Protein AF-A0A821P2G2-F1 (afdb_monomer_lite)

Structure (mmCIF, N/CA/C/O backbone):
data_AF-A0A821P2G2-F1
#
_entry.id   AF-A0A821P2G2-F1
#
loop_
_atom_site.group_PDB
_atom_site.id
_atom_site.type_symbol
_atom_site.label_atom_id
_atom_site.label_alt_id
_atom_site.label_comp_id
_atom_site.label_asym_id
_atom_site.label_entity_id
_atom_site.label_seq_id
_atom_site.pdbx_PDB_ins_code
_atom_site.Cartn_x
_atom_site.Cartn_y
_atom_site.Cartn_z
_atom_site.occupancy
_atom_site.B_iso_or_equiv
_atom_site.auth_seq_id
_atom_site.auth_comp_id
_atom_site.auth_asym_id
_atom_site.auth_atom_id
_atom_site.pdbx_PDB_model_num
ATOM 1 N N . MET A 1 1 ? 8.967 -15.924 -18.605 1.00 62.81 1 MET A N 1
ATOM 2 C CA . MET A 1 1 ? 8.277 -17.113 -19.141 1.00 62.81 1 MET A CA 1
ATOM 3 C C . MET A 1 1 ? 8.974 -18.341 -18.596 1.00 62.81 1 MET A C 1
ATOM 5 O O . MET A 1 1 ? 10.043 -18.203 -18.000 1.00 62.81 1 MET A O 1
ATOM 9 N N . LEU A 1 2 ? 8.328 -19.489 -18.686 1.00 69.38 2 LEU A N 1
ATOM 10 C CA . LEU A 1 2 ? 8.852 -20.774 -18.261 1.00 69.38 2 LEU A CA 1
ATOM 11 C C . LEU A 1 2 ? 8.651 -21.760 -19.396 1.00 69.38 2 LEU A C 1
ATOM 13 O O . LEU A 1 2 ? 7.576 -21.780 -19.982 1.00 69.38 2 LEU A O 1
ATOM 17 N N . ASN A 1 3 ? 9.667 -22.574 -19.666 1.00 77.19 3 ASN A N 1
ATOM 18 C CA . ASN A 1 3 ? 9.494 -23.741 -20.515 1.00 77.19 3 ASN A CA 1
ATOM 19 C C . ASN A 1 3 ? 8.706 -24.766 -19.708 1.00 77.19 3 ASN A C 1
ATOM 21 O O . ASN A 1 3 ? 9.236 -25.342 -18.754 1.00 77.19 3 ASN A O 1
ATOM 25 N N . ILE A 1 4 ? 7.432 -24.927 -20.049 1.00 82.94 4 ILE A N 1
ATOM 26 C CA . ILE A 1 4 ? 6.559 -25.926 -19.446 1.00 82.94 4 ILE A CA 1
ATOM 27 C C . ILE A 1 4 ? 6.475 -27.098 -20.430 1.00 82.94 4 ILE A C 1
ATOM 29 O O . ILE A 1 4 ? 6.237 -26.875 -21.618 1.00 82.94 4 ILE A O 1
ATOM 33 N N . PRO A 1 5 ? 6.708 -28.342 -19.980 1.00 85.50 5 PRO A N 1
ATOM 34 C CA . PRO A 1 5 ? 6.456 -29.507 -20.810 1.00 85.50 5 PRO A CA 1
ATOM 35 C C . PRO A 1 5 ? 4.948 -29.642 -21.036 1.00 85.50 5 PRO A C 1
ATOM 37 O O . PRO A 1 5 ? 4.193 -29.873 -20.091 1.00 85.50 5 PRO A O 1
ATOM 40 N N . VAL A 1 6 ? 4.520 -29.501 -22.286 1.00 91.44 6 VAL A N 1
ATOM 41 C CA . VAL A 1 6 ? 3.135 -29.700 -22.718 1.00 91.44 6 VAL A CA 1
ATOM 42 C C . VAL A 1 6 ? 3.104 -30.932 -23.611 1.00 91.44 6 VAL A C 1
ATOM 44 O O . VAL A 1 6 ? 3.920 -31.075 -24.522 1.00 91.44 6 VAL A O 1
ATOM 47 N N . TYR A 1 7 ? 2.200 -31.863 -23.315 1.00 91.19 7 TYR A N 1
ATOM 48 C CA . TYR A 1 7 ? 1.994 -33.022 -24.173 1.00 91.19 7 TYR A CA 1
ATOM 49 C C . TYR A 1 7 ? 1.180 -32.601 -25.394 1.00 91.19 7 TYR A C 1
ATOM 51 O O . TYR A 1 7 ? 0.047 -32.144 -25.246 1.00 91.19 7 TYR A O 1
ATOM 59 N N . ASP A 1 8 ? 1.759 -32.760 -26.579 1.00 92.44 8 ASP A N 1
ATOM 60 C CA . ASP A 1 8 ? 1.077 -32.525 -27.842 1.00 92.44 8 ASP A CA 1
ATOM 61 C C . ASP A 1 8 ? 0.447 -33.845 -28.336 1.00 92.44 8 ASP A C 1
ATOM 63 O O . ASP A 1 8 ? 1.176 -34.790 -28.673 1.00 92.44 8 ASP A O 1
ATOM 67 N N . PRO A 1 9 ? -0.897 -33.949 -28.360 1.00 89.44 9 PRO A N 1
ATOM 68 C CA . PRO A 1 9 ? -1.588 -35.172 -28.752 1.00 89.44 9 PRO A CA 1
ATOM 69 C C . PRO A 1 9 ? -1.441 -35.503 -30.242 1.00 89.44 9 PRO A C 1
ATOM 71 O O . PR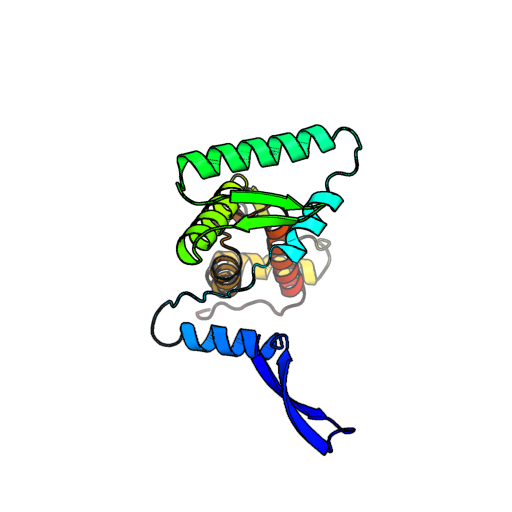O A 1 9 ? -1.549 -36.678 -30.598 1.00 89.44 9 PRO A O 1
ATOM 74 N N . GLU A 1 10 ? -1.167 -34.520 -31.106 1.00 90.88 10 GLU A N 1
ATOM 75 C CA . GLU A 1 10 ? -1.019 -34.751 -32.548 1.00 90.88 10 GLU A CA 1
ATOM 76 C C . GLU A 1 10 ? 0.331 -35.398 -32.862 1.00 90.88 10 GLU A C 1
ATOM 78 O O . GLU A 1 10 ? 0.398 -36.445 -33.510 1.00 90.88 10 GLU A O 1
ATOM 83 N N . SER A 1 11 ? 1.416 -34.827 -32.335 1.00 92.25 11 SER A N 1
ATOM 84 C CA . SER A 1 11 ? 2.762 -35.386 -32.501 1.00 92.25 11 SER A CA 1
ATOM 85 C C . SER A 1 11 ? 3.073 -36.541 -31.542 1.00 92.25 11 SER A C 1
ATOM 87 O O . SER A 1 11 ? 4.099 -37.212 -31.700 1.00 92.25 11 SER A O 1
ATOM 89 N N . LYS A 1 12 ? 2.194 -36.792 -30.559 1.00 92.12 12 LYS A N 1
ATOM 90 C CA . LYS A 1 12 ? 2.359 -37.768 -29.466 1.00 92.12 12 LYS A CA 1
ATOM 91 C C . LYS A 1 12 ? 3.666 -37.586 -28.694 1.00 92.12 12 LYS A C 1
ATOM 93 O O . LYS A 1 12 ? 4.258 -38.559 -28.218 1.00 92.12 12 LYS A O 1
ATOM 98 N N . ARG A 1 13 ? 4.148 -36.350 -28.586 1.00 88.50 13 ARG A N 1
ATOM 99 C CA . ARG A 1 13 ? 5.413 -36.008 -27.931 1.00 88.50 13 ARG A CA 1
ATOM 100 C C . ARG A 1 13 ? 5.192 -34.892 -26.927 1.00 88.50 13 ARG A C 1
ATOM 102 O O . ARG A 1 13 ? 4.329 -34.039 -27.088 1.00 88.50 13 ARG A O 1
ATOM 109 N N . THR A 1 14 ? 6.017 -34.885 -25.890 1.00 92.56 14 THR A N 1
ATOM 110 C CA . THR A 1 14 ? 6.099 -33.746 -24.979 1.00 92.56 14 THR A CA 1
ATOM 111 C C . THR A 1 14 ? 7.000 -32.692 -25.601 1.00 92.56 14 THR A C 1
ATOM 113 O O . THR A 1 14 ? 8.174 -32.958 -25.862 1.00 92.56 14 THR A O 1
ATOM 116 N N . VAL A 1 15 ? 6.460 -31.500 -25.825 1.00 89.62 15 VAL A N 1
ATOM 117 C CA . VAL A 1 15 ? 7.201 -30.340 -26.322 1.00 89.62 15 VAL A CA 1
ATOM 118 C C . VAL A 1 15 ? 7.369 -29.323 -25.201 1.00 89.62 15 VAL A C 1
ATOM 120 O O . VAL A 1 15 ? 6.516 -29.182 -24.326 1.00 89.62 15 VAL A O 1
ATOM 123 N N . LEU A 1 16 ? 8.504 -28.628 -25.189 1.00 85.81 16 LEU A N 1
ATOM 124 C CA . LEU A 1 16 ? 8.698 -27.501 -24.284 1.00 85.81 16 LEU A CA 1
ATOM 125 C C . LEU A 1 16 ? 8.061 -26.271 -24.918 1.00 85.81 16 LEU A C 1
ATOM 127 O O . LEU A 1 16 ? 8.519 -25.809 -25.960 1.00 85.81 16 LEU A O 1
ATOM 131 N N . GLN A 1 17 ? 7.023 -25.746 -24.278 1.00 86.62 17 GLN A N 1
ATOM 132 C CA . GLN A 1 17 ? 6.364 -24.521 -24.703 1.00 86.62 17 GLN A CA 1
ATOM 133 C C . GLN A 1 17 ? 6.712 -23.390 -23.736 1.00 86.62 17 GLN A C 1
ATOM 135 O O . GLN A 1 17 ? 6.688 -23.570 -22.515 1.00 86.62 17 GLN A O 1
ATOM 140 N N . GLU A 1 18 ? 7.050 -22.220 -24.277 1.00 81.75 18 GLU A N 1
ATOM 141 C CA . GLU A 1 18 ? 7.200 -21.015 -23.468 1.00 81.75 18 GLU A CA 1
ATOM 142 C C . GLU A 1 18 ? 5.824 -20.512 -23.036 1.00 81.75 18 GLU A C 1
ATOM 144 O O . GLU A 1 18 ? 5.048 -20.017 -23.851 1.00 81.75 18 GLU A O 1
ATOM 149 N N . ASP A 1 19 ? 5.547 -20.592 -21.737 1.00 82.94 19 ASP A N 1
ATOM 150 C CA . ASP A 1 19 ? 4.301 -20.097 -21.161 1.00 82.94 19 ASP A CA 1
ATOM 151 C C . ASP A 1 19 ? 4.559 -19.079 -20.036 1.00 82.94 19 ASP A C 1
ATOM 153 O O . ASP A 1 19 ? 5.671 -18.913 -19.497 1.00 82.94 19 ASP A O 1
ATOM 157 N N . ARG A 1 20 ? 3.522 -18.324 -19.678 1.00 76.69 20 ARG A N 1
ATOM 158 C CA . ARG A 1 20 ? 3.545 -17.429 -18.529 1.00 76.69 20 ARG A CA 1
ATOM 159 C C . ARG A 1 20 ? 3.583 -18.272 -17.255 1.00 76.69 20 ARG A C 1
ATOM 161 O O . ARG A 1 20 ? 2.750 -19.135 -17.025 1.00 76.69 20 ARG A O 1
ATOM 168 N N . ALA A 1 21 ? 4.550 -17.972 -16.389 1.00 76.69 21 ALA A N 1
ATOM 169 C CA . ALA A 1 21 ? 4.600 -18.575 -15.065 1.00 76.69 21 ALA A CA 1
ATOM 170 C C . ALA A 1 21 ? 3.320 -18.233 -14.290 1.00 76.69 21 ALA A C 1
ATOM 172 O O . ALA A 1 21 ? 2.897 -17.073 -14.284 1.00 76.69 21 ALA A O 1
ATOM 173 N N . THR A 1 22 ? 2.745 -19.220 -13.609 1.00 77.25 22 THR A N 1
ATOM 174 C CA . THR A 1 22 ? 1.649 -18.994 -12.665 1.00 77.25 22 THR A CA 1
ATOM 175 C C . THR A 1 22 ? 2.115 -18.095 -11.517 1.00 77.25 22 THR A C 1
ATOM 177 O O . THR A 1 22 ? 3.300 -18.056 -11.165 1.00 77.25 22 THR A O 1
ATOM 180 N N . GLU A 1 23 ? 1.183 -17.359 -10.906 1.00 71.75 23 GLU A N 1
ATOM 181 C CA . GLU A 1 23 ? 1.497 -16.426 -9.813 1.00 71.75 23 GLU A CA 1
ATOM 182 C C . GLU A 1 23 ? 2.178 -17.123 -8.630 1.00 71.75 23 GLU A C 1
ATOM 184 O O . GLU A 1 23 ? 3.101 -16.574 -8.028 1.00 71.75 23 GLU A O 1
ATOM 189 N N . SER A 1 24 ? 1.796 -18.371 -8.343 1.00 74.44 24 SER A N 1
ATOM 190 C CA . SER A 1 24 ? 2.431 -19.192 -7.311 1.00 74.44 24 SER A CA 1
ATOM 191 C C . SER A 1 24 ? 3.911 -19.445 -7.607 1.00 74.44 24 SER A C 1
ATOM 193 O O . SER A 1 24 ? 4.748 -19.311 -6.713 1.00 74.44 24 SER A O 1
ATOM 195 N N . THR A 1 25 ? 4.272 -19.738 -8.860 1.00 74.69 25 THR A N 1
ATOM 196 C CA . THR A 1 25 ? 5.669 -19.924 -9.269 1.00 74.69 25 THR A CA 1
ATOM 197 C C . THR A 1 25 ? 6.459 -18.616 -9.223 1.00 74.69 25 THR A C 1
ATOM 199 O O . THR A 1 25 ? 7.621 -18.620 -8.814 1.00 74.69 25 THR A O 1
ATOM 202 N N . ILE A 1 26 ? 5.844 -17.484 -9.583 1.00 74.25 26 ILE A N 1
ATOM 203 C CA . ILE A 1 26 ? 6.467 -16.155 -9.446 1.00 74.25 26 ILE A CA 1
ATOM 204 C C . ILE A 1 26 ? 6.746 -15.857 -7.967 1.00 74.25 26 ILE A C 1
ATOM 206 O O . ILE A 1 26 ? 7.870 -15.508 -7.607 1.00 74.25 26 ILE A O 1
ATOM 210 N N . LYS A 1 27 ? 5.765 -16.092 -7.091 1.00 75.06 27 LYS A N 1
ATOM 211 C C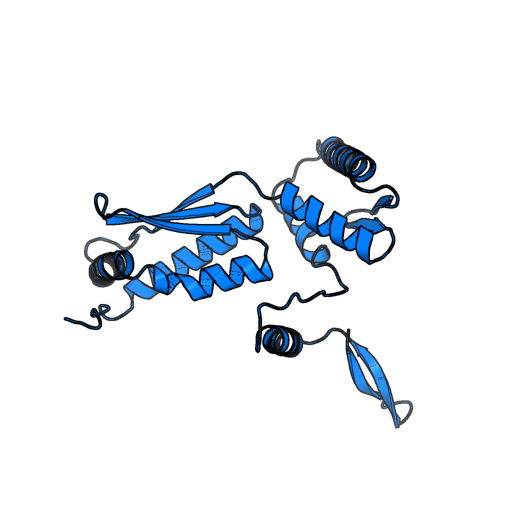A . LYS A 1 27 ? 5.884 -15.896 -5.641 1.00 75.06 27 LYS A CA 1
ATOM 212 C C . LYS A 1 27 ? 6.957 -16.789 -5.015 1.00 75.06 27 LYS A C 1
ATOM 214 O O . LYS A 1 27 ? 7.736 -16.328 -4.186 1.00 75.06 27 LYS A O 1
ATOM 219 N N . GLN A 1 28 ? 7.053 -18.049 -5.439 1.00 76.25 28 GLN A N 1
ATOM 220 C CA . GLN A 1 28 ? 8.122 -18.951 -4.997 1.00 76.25 28 GLN A CA 1
ATOM 221 C C . GLN A 1 28 ? 9.507 -18.482 -5.452 1.00 76.25 28 GLN A C 1
ATOM 223 O O . GLN A 1 28 ? 10.467 -18.600 -4.693 1.00 76.25 28 GLN A O 1
ATOM 228 N N . ARG A 1 29 ? 9.627 -17.948 -6.673 1.00 76.44 29 ARG A N 1
ATOM 229 C CA . ARG A 1 29 ? 10.886 -17.386 -7.185 1.00 76.44 29 ARG A CA 1
ATOM 230 C C . ARG A 1 29 ? 11.309 -16.154 -6.393 1.00 76.44 29 ARG A C 1
ATOM 232 O O . ARG A 1 29 ? 12.449 -16.110 -5.946 1.00 76.44 29 ARG A O 1
ATOM 239 N N . LEU A 1 30 ? 10.380 -15.234 -6.138 1.00 69.19 30 LEU A N 1
ATOM 240 C CA . LEU A 1 30 ? 10.597 -14.072 -5.271 1.00 69.19 30 LEU A CA 1
ATOM 241 C C . LEU A 1 30 ? 11.032 -14.488 -3.861 1.00 69.19 30 LEU A C 1
ATOM 243 O O . LEU A 1 30 ? 12.028 -13.994 -3.341 1.00 69.19 30 LEU A O 1
ATOM 247 N N . GLY A 1 31 ? 10.352 -15.475 -3.273 1.00 72.94 31 GLY A N 1
ATOM 248 C CA . GLY A 1 31 ? 10.661 -15.976 -1.933 1.00 72.94 31 GLY A CA 1
ATOM 249 C C . GLY A 1 31 ? 12.038 -16.637 -1.794 1.00 72.94 31 GLY A C 1
ATOM 250 O O . GLY A 1 31 ? 12.525 -16.788 -0.676 1.00 72.94 31 GLY A O 1
ATOM 251 N N . ARG A 1 32 ? 12.691 -17.030 -2.898 1.00 76.56 32 ARG A N 1
ATOM 252 C CA . ARG A 1 32 ? 14.067 -17.555 -2.871 1.00 76.56 32 ARG A CA 1
ATOM 253 C C . ARG A 1 32 ? 15.122 -16.448 -2.813 1.00 76.56 32 ARG A C 1
ATOM 255 O O . ARG A 1 32 ? 16.187 -16.703 -2.260 1.00 76.56 32 ARG A O 1
ATOM 262 N N . LEU A 1 33 ? 14.832 -15.251 -3.332 1.00 65.88 33 LEU A N 1
ATOM 263 C CA . LEU A 1 33 ? 15.790 -14.138 -3.373 1.00 65.88 33 LEU A CA 1
ATOM 264 C C . LEU A 1 33 ? 16.030 -13.473 -2.013 1.00 65.88 33 LEU A C 1
ATOM 266 O O . LEU A 1 33 ? 17.120 -12.970 -1.784 1.00 65.88 33 LEU A O 1
ATOM 270 N N . GLY A 1 34 ? 15.051 -13.493 -1.108 1.00 61.66 34 GLY A N 1
ATOM 271 C CA . GLY A 1 34 ? 15.142 -12.825 0.198 1.00 61.66 34 GLY A CA 1
ATOM 272 C C . GLY A 1 34 ? 15.621 -13.702 1.360 1.00 61.66 34 GLY A C 1
ATOM 273 O O . GLY A 1 34 ? 15.394 -13.343 2.511 1.00 61.66 34 GLY A O 1
ATOM 274 N N . ARG A 1 35 ? 16.196 -14.887 1.103 1.00 66.19 35 ARG A N 1
ATOM 275 C CA . ARG A 1 35 ? 16.502 -15.869 2.168 1.00 66.19 35 ARG A CA 1
ATOM 276 C C . ARG A 1 35 ? 17.759 -15.568 2.976 1.00 66.19 35 ARG A C 1
ATOM 278 O O . ARG A 1 35 ? 17.836 -15.986 4.125 1.00 66.19 35 ARG A O 1
ATOM 285 N N . THR A 1 36 ? 18.740 -14.904 2.381 1.00 67.56 36 THR A N 1
ATOM 286 C CA . THR A 1 36 ? 20.050 -14.674 3.009 1.00 67.56 36 THR A CA 1
ATOM 287 C C . THR A 1 36 ? 20.354 -13.193 3.178 1.00 67.56 36 THR A C 1
ATOM 289 O O . THR A 1 36 ? 20.919 -12.812 4.198 1.00 67.56 36 THR A O 1
ATOM 292 N N . GLN A 1 37 ? 19.954 -12.357 2.219 1.00 61.03 37 GLN A N 1
ATOM 293 C CA . GLN A 1 37 ? 20.069 -10.897 2.240 1.00 61.03 37 GLN A CA 1
ATOM 294 C C . GLN A 1 37 ? 18.919 -10.291 1.410 1.00 61.03 37 GLN A C 1
ATOM 296 O O . GLN A 1 37 ? 18.278 -11.029 0.654 1.00 61.03 37 GLN A O 1
ATOM 301 N N . PRO A 1 38 ? 18.624 -8.982 1.525 1.00 65.00 38 PRO A N 1
ATOM 302 C CA . PRO A 1 38 ? 17.715 -8.305 0.602 1.00 65.00 38 PRO A CA 1
ATOM 303 C C . PRO A 1 38 ? 18.225 -8.471 -0.839 1.00 65.00 38 PRO A C 1
ATOM 305 O O . PRO A 1 38 ? 19.290 -7.966 -1.180 1.00 65.00 38 PRO A O 1
ATOM 308 N N . GLY A 1 39 ? 17.504 -9.237 -1.659 1.00 58.25 39 GLY A N 1
ATOM 309 C CA . GLY A 1 39 ? 17.867 -9.529 -3.046 1.00 58.25 39 GLY A CA 1
ATOM 310 C C . GLY A 1 39 ? 16.922 -8.848 -4.033 1.00 58.25 39 GLY A C 1
ATOM 311 O O . GLY A 1 39 ? 15.712 -8.812 -3.812 1.00 58.25 39 GLY A O 1
ATOM 312 N N . GLU A 1 40 ? 17.461 -8.333 -5.136 1.00 53.56 40 GLU A N 1
ATOM 313 C CA . GLU A 1 40 ? 16.683 -7.662 -6.183 1.00 53.56 40 GLU A CA 1
ATOM 314 C C . GLU A 1 40 ? 16.205 -8.655 -7.250 1.00 53.56 40 GLU A C 1
ATOM 316 O O . GLU A 1 40 ? 17.001 -9.377 -7.855 1.00 53.56 40 GLU A O 1
ATOM 321 N N . TYR A 1 41 ? 14.893 -8.696 -7.501 1.00 53.50 41 TYR A N 1
ATOM 322 C CA . TYR A 1 41 ? 14.303 -9.539 -8.541 1.00 53.50 41 TYR A CA 1
ATOM 323 C C . TYR A 1 41 ? 14.022 -8.735 -9.810 1.00 53.50 41 TYR A C 1
ATOM 325 O O . TYR A 1 41 ? 13.152 -7.866 -9.833 1.00 53.50 41 TYR A O 1
ATOM 333 N N . TYR A 1 42 ? 14.707 -9.089 -10.894 1.00 53.09 42 TYR A N 1
ATOM 334 C CA . TYR A 1 42 ? 14.516 -8.481 -12.207 1.00 53.09 42 TYR A CA 1
ATOM 335 C C . TYR A 1 42 ? 13.637 -9.383 -13.085 1.00 53.09 42 TYR A C 1
ATOM 337 O O . TYR A 1 42 ? 14.086 -10.401 -13.614 1.00 53.09 42 TYR A O 1
ATOM 345 N N . SER A 1 43 ? 12.359 -9.025 -13.245 1.00 48.62 43 SER A N 1
ATOM 346 C CA . SER A 1 43 ? 11.481 -9.639 -14.251 1.00 48.62 43 SER A CA 1
ATOM 347 C C . SER A 1 43 ? 11.695 -8.958 -15.601 1.00 48.62 43 SER A C 1
ATOM 349 O O . SER A 1 43 ? 11.428 -7.770 -15.740 1.00 48.62 43 SER A O 1
ATOM 351 N N . LEU A 1 44 ? 12.095 -9.718 -16.624 1.00 46.16 44 LEU A N 1
ATOM 352 C CA . LEU A 1 44 ? 12.294 -9.225 -17.999 1.00 46.16 44 LEU A CA 1
ATOM 353 C C . LEU A 1 44 ? 10.994 -8.819 -18.729 1.00 46.16 44 LEU A C 1
ATOM 355 O O . LEU A 1 44 ? 11.037 -8.460 -19.901 1.00 46.16 44 LEU A O 1
ATOM 359 N N . LYS A 1 45 ? 9.825 -8.905 -18.081 1.00 51.19 45 LYS A N 1
ATOM 360 C CA . LYS A 1 45 ? 8.560 -8.399 -18.634 1.00 51.19 45 LYS A CA 1
ATOM 361 C C . LYS A 1 45 ? 7.985 -7.334 -17.711 1.00 51.19 45 LYS A C 1
ATOM 363 O O . LYS A 1 45 ? 7.710 -7.613 -16.542 1.00 51.19 45 LYS A O 1
ATOM 368 N N . SER A 1 46 ? 7.809 -6.144 -18.279 1.00 43.91 46 SER A N 1
ATOM 369 C CA . SER A 1 46 ? 7.293 -4.963 -17.601 1.00 43.91 46 SER A CA 1
ATOM 370 C C . SER A 1 46 ? 5.804 -5.122 -17.224 1.00 43.91 46 SER A C 1
ATOM 372 O O . SER A 1 46 ? 4.996 -5.537 -18.062 1.00 43.91 46 SER A O 1
ATOM 374 N N . PRO A 1 47 ? 5.406 -4.754 -15.992 1.00 47.44 47 PRO A N 1
ATOM 375 C CA . PRO A 1 47 ? 4.011 -4.568 -15.576 1.00 47.44 47 PRO A CA 1
ATOM 376 C C . PRO A 1 47 ? 3.200 -3.546 -16.400 1.00 47.44 47 PRO A C 1
ATOM 378 O O . PRO A 1 47 ? 1.988 -3.446 -16.205 1.00 47.44 47 PRO A O 1
ATOM 381 N N . LEU A 1 48 ? 3.830 -2.798 -17.319 1.00 46.50 48 LEU A N 1
ATOM 382 C CA . LEU A 1 48 ? 3.232 -1.681 -18.069 1.00 46.50 48 LEU A CA 1
ATOM 383 C C . LEU A 1 48 ? 1.919 -2.012 -18.802 1.00 46.50 48 LEU A C 1
ATOM 385 O O . LEU A 1 48 ? 1.104 -1.117 -19.009 1.00 46.50 48 LEU A O 1
ATOM 389 N N . LYS A 1 49 ? 1.650 -3.283 -19.137 1.00 44.75 49 LYS A N 1
ATOM 390 C CA . LYS A 1 49 ? 0.386 -3.680 -19.789 1.00 44.75 49 LYS A CA 1
ATOM 391 C C . LYS A 1 49 ? -0.864 -3.423 -18.934 1.00 44.75 49 LYS A C 1
ATOM 393 O O . LYS A 1 49 ? -1.935 -3.241 -19.498 1.00 44.75 49 LYS A O 1
ATOM 398 N N . GLN A 1 50 ? -0.748 -3.415 -17.603 1.00 42.53 50 GLN A N 1
ATOM 399 C CA . GLN A 1 50 ? -1.869 -3.072 -16.714 1.00 42.53 50 GLN A CA 1
ATOM 400 C C . GLN A 1 50 ? -1.972 -1.564 -16.461 1.00 42.53 50 GLN A C 1
ATOM 402 O O . GLN A 1 50 ? -3.072 -1.051 -16.300 1.00 42.53 50 GLN A O 1
ATOM 407 N N . GLU A 1 51 ? -0.856 -0.836 -16.469 1.00 45.53 51 GLU A N 1
ATOM 408 C CA . GLU A 1 51 ? -0.797 0.562 -16.017 1.00 45.53 51 GLU A CA 1
ATOM 409 C C . GLU A 1 51 ? -1.376 1.555 -17.039 1.00 45.53 51 GLU A C 1
ATOM 411 O O . GLU A 1 51 ? -1.997 2.542 -16.651 1.00 45.53 51 GLU A O 1
ATOM 416 N N . LEU A 1 52 ? -1.301 1.249 -18.338 1.00 45.28 52 LEU A N 1
ATOM 417 C CA . LEU A 1 52 ? -1.911 2.067 -19.398 1.00 45.28 52 LEU A CA 1
ATOM 418 C C . LEU A 1 52 ? -3.443 1.973 -19.454 1.00 45.28 52 LEU A C 1
ATOM 420 O O . LEU A 1 52 ? -4.102 2.937 -19.840 1.00 45.28 52 LEU A O 1
ATOM 424 N N . HIS A 1 53 ? -4.026 0.858 -19.002 1.00 40.59 53 HIS A N 1
ATOM 425 C CA . HIS A 1 53 ? -5.481 0.740 -18.865 1.00 40.59 53 HIS A CA 1
ATOM 426 C C . HIS A 1 53 ? -6.020 1.706 -17.790 1.00 40.59 53 HIS A C 1
ATOM 428 O O . HIS A 1 53 ? -7.047 2.353 -17.992 1.00 40.59 53 HIS A O 1
ATOM 434 N N . TYR A 1 54 ? -5.275 1.894 -16.692 1.00 43.91 54 TYR A N 1
ATOM 435 C CA . TYR A 1 54 ? -5.629 2.822 -15.611 1.00 43.91 54 TYR A CA 1
ATOM 436 C C . TYR A 1 54 ? -5.500 4.300 -16.006 1.00 43.91 54 TYR A C 1
ATOM 438 O O . TYR A 1 54 ? -6.312 5.114 -15.569 1.00 43.91 54 TYR A O 1
ATOM 446 N N . MET A 1 55 ? -4.550 4.653 -16.882 1.00 42.06 55 MET A N 1
ATOM 447 C CA . MET A 1 55 ? -4.407 6.029 -17.382 1.00 42.06 55 MET A CA 1
ATOM 448 C C . MET A 1 55 ? -5.618 6.507 -18.202 1.00 42.06 55 MET A C 1
ATOM 450 O O . MET A 1 55 ? -5.845 7.708 -18.294 1.00 42.06 55 MET A O 1
ATOM 454 N N . LYS A 1 56 ? -6.424 5.604 -18.775 1.00 41.12 56 LYS A N 1
ATOM 455 C CA . LYS A 1 56 ? -7.644 5.967 -19.521 1.00 41.12 56 LYS A CA 1
ATOM 456 C C . LYS A 1 56 ? -8.882 6.110 -18.636 1.00 41.12 56 LYS A C 1
ATOM 458 O O . LYS A 1 56 ? -9.727 6.955 -18.915 1.00 41.12 56 LYS A O 1
ATOM 463 N N . GLN A 1 57 ? -8.989 5.325 -17.563 1.00 42.91 57 GLN A N 1
ATOM 464 C CA . GLN A 1 57 ? -10.180 5.313 -16.704 1.00 42.91 57 GLN A CA 1
ATOM 465 C C . GLN A 1 57 ? -10.387 6.631 -15.938 1.00 42.91 57 GLN A C 1
ATOM 467 O O . GLN A 1 57 ? -11.523 7.006 -15.668 1.00 42.91 57 GLN A O 1
ATOM 472 N N . PHE A 1 58 ? -9.313 7.365 -15.634 1.00 40.94 58 PHE A N 1
ATOM 473 C CA . PHE A 1 58 ? -9.395 8.653 -14.934 1.00 40.94 58 PHE A CA 1
ATOM 474 C C . PHE A 1 58 ? -9.587 9.857 -15.856 1.00 40.94 58 PHE A C 1
ATOM 476 O O . PHE A 1 58 ? -9.719 10.978 -15.374 1.00 40.94 58 PHE A O 1
ATOM 483 N N . PHE A 1 59 ? -9.612 9.648 -17.173 1.00 40.28 59 PHE A N 1
ATOM 484 C CA . PHE A 1 59 ? -9.390 10.721 -18.130 1.00 40.28 59 PHE A CA 1
ATOM 485 C C . PHE A 1 59 ? -10.198 10.573 -19.437 1.00 40.28 59 PHE A C 1
ATOM 487 O O . PHE A 1 59 ? -9.613 10.428 -20.515 1.00 40.28 59 PHE A O 1
ATOM 494 N N . PRO A 1 60 ? -11.542 10.644 -19.377 1.00 41.47 60 PRO A N 1
ATOM 495 C CA . PRO A 1 60 ? -12.402 10.497 -20.540 1.00 41.47 60 PRO A CA 1
ATOM 496 C C . PRO A 1 60 ? -12.709 11.878 -21.138 1.00 41.47 60 PRO A C 1
ATOM 498 O O . PRO A 1 60 ? -13.782 12.420 -20.906 1.00 41.47 60 PRO A O 1
ATOM 501 N N . ASP A 1 61 ? -11.772 12.486 -21.871 1.00 37.81 61 ASP A N 1
ATOM 502 C CA . ASP A 1 61 ? -12.086 13.720 -22.610 1.00 37.81 61 ASP A CA 1
ATOM 503 C C . ASP A 1 61 ? -11.250 13.863 -23.906 1.00 37.81 61 ASP A C 1
ATOM 505 O O . ASP A 1 61 ? -10.017 13.788 -23.839 1.00 37.81 61 ASP A O 1
ATOM 509 N N . PRO A 1 62 ? -11.862 14.052 -25.094 1.00 41.50 62 PRO A N 1
ATOM 510 C CA . PRO A 1 62 ? -11.180 14.161 -26.394 1.00 41.50 62 PRO A CA 1
ATOM 511 C C . PRO A 1 62 ? -10.205 15.342 -26.575 1.00 41.50 62 PRO A C 1
ATOM 513 O O . PRO A 1 62 ? -9.481 15.368 -27.570 1.00 41.50 62 PRO A O 1
ATOM 516 N N . SER A 1 63 ? -10.089 16.281 -25.627 1.00 48.28 63 SER A N 1
ATOM 517 C CA . SER A 1 63 ? -9.037 17.321 -25.652 1.00 48.28 63 SER A CA 1
ATOM 518 C C . SER A 1 63 ? -7.615 16.788 -25.353 1.00 48.28 63 SER A C 1
ATOM 520 O O . SER A 1 63 ? -6.631 17.520 -25.476 1.00 48.28 63 SER A O 1
ATOM 522 N N . ARG A 1 64 ? -7.490 15.493 -25.004 1.00 45.44 64 ARG A N 1
ATOM 523 C CA . ARG A 1 64 ? -6.287 14.846 -24.444 1.00 45.44 64 ARG A CA 1
ATOM 524 C C . ARG A 1 64 ? -5.268 14.247 -25.398 1.00 45.44 64 ARG A C 1
ATOM 526 O O . ARG A 1 64 ? -4.178 13.938 -24.923 1.00 45.44 64 ARG A O 1
ATOM 533 N N . ASN A 1 65 ? -5.536 14.100 -26.695 1.00 50.25 65 ASN A N 1
ATOM 534 C CA . ASN A 1 65 ? -4.478 13.642 -27.614 1.00 50.25 65 ASN A CA 1
ATOM 535 C C . ASN A 1 65 ? -3.266 14.588 -27.539 1.00 50.25 65 ASN A C 1
ATOM 537 O O . ASN A 1 65 ? -2.129 14.144 -27.425 1.00 50.25 65 ASN A O 1
ATOM 541 N N . ASN A 1 66 ? -3.535 15.891 -27.400 1.00 55.28 66 ASN A N 1
ATOM 542 C CA . ASN A 1 66 ? -2.511 16.906 -27.176 1.00 55.28 66 ASN A CA 1
ATOM 543 C C . ASN A 1 66 ? -1.804 16.746 -25.808 1.00 55.28 66 ASN A C 1
ATOM 545 O O . ASN A 1 66 ? -0.609 16.988 -25.704 1.00 55.28 66 ASN A O 1
ATOM 549 N N . THR A 1 67 ? -2.502 16.294 -24.758 1.00 60.12 67 THR A N 1
ATOM 550 C CA . THR A 1 67 ? -1.935 16.075 -23.410 1.00 60.12 67 THR A CA 1
ATOM 551 C C . THR A 1 67 ? -1.077 14.810 -23.327 1.00 60.12 67 THR A C 1
ATOM 553 O O . THR A 1 67 ? -0.042 14.816 -22.664 1.00 60.12 67 THR A O 1
ATOM 556 N N . ILE A 1 68 ? -1.472 13.728 -24.006 1.00 64.75 68 ILE A N 1
ATOM 557 C CA . ILE A 1 68 ? -0.691 12.484 -24.079 1.00 64.75 68 ILE A CA 1
ATOM 558 C C . ILE A 1 68 ? 0.572 12.720 -24.909 1.00 64.75 68 ILE A C 1
ATOM 560 O O . ILE A 1 68 ? 1.665 12.380 -24.459 1.00 64.75 68 ILE A O 1
ATOM 564 N N . ASP A 1 69 ? 0.452 13.383 -26.060 1.00 68.06 69 ASP A N 1
ATOM 565 C CA . ASP A 1 69 ? 1.605 13.744 -26.886 1.00 68.06 69 ASP A CA 1
ATOM 566 C C . ASP A 1 69 ? 2.559 14.695 -26.148 1.00 68.06 69 ASP A C 1
ATOM 568 O O . ASP A 1 69 ? 3.781 14.537 -26.223 1.00 68.06 69 ASP A O 1
ATOM 572 N N . GLN A 1 70 ? 2.028 15.642 -25.364 1.00 67.56 70 GLN A N 1
ATOM 573 C CA . GLN A 1 70 ? 2.828 16.490 -24.474 1.00 67.56 70 GLN A CA 1
ATOM 574 C C . GLN A 1 70 ? 3.534 15.682 -23.381 1.00 67.56 70 GLN A C 1
ATOM 576 O O . GLN A 1 70 ? 4.730 15.879 -23.168 1.00 67.56 70 GLN A O 1
ATOM 581 N N . ALA A 1 71 ? 2.845 14.743 -22.728 1.00 69.38 71 ALA A N 1
ATOM 582 C CA . ALA A 1 71 ? 3.447 13.875 -21.718 1.00 69.38 71 ALA A CA 1
ATOM 583 C C . ALA A 1 71 ? 4.569 13.010 -22.316 1.00 69.38 71 ALA A C 1
ATOM 585 O O . ALA A 1 71 ? 5.659 12.931 -21.751 1.00 69.38 71 ALA A O 1
ATOM 586 N N . VAL A 1 72 ? 4.360 12.436 -23.505 1.00 73.88 72 VAL A N 1
ATOM 587 C CA . VAL A 1 72 ? 5.395 11.679 -24.225 1.00 73.88 72 VAL A CA 1
ATOM 588 C C . VAL A 1 72 ? 6.557 12.577 -24.639 1.00 73.88 72 VAL A C 1
ATOM 590 O O . VAL A 1 72 ? 7.713 12.166 -24.543 1.00 73.88 72 VAL A O 1
ATOM 593 N N . LYS A 1 73 ? 6.296 13.820 -25.052 1.00 78.75 73 LYS A N 1
ATOM 594 C CA . LYS A 1 73 ? 7.346 14.797 -25.373 1.00 78.75 73 LYS A CA 1
ATOM 595 C C . LYS A 1 73 ? 8.194 15.143 -24.145 1.00 78.75 73 LYS A C 1
ATOM 597 O O . LYS A 1 73 ? 9.417 15.200 -24.265 1.00 78.75 73 LYS A O 1
ATOM 602 N N . ILE A 1 74 ? 7.571 15.313 -22.977 1.00 76.62 74 ILE A N 1
ATOM 603 C CA . ILE A 1 74 ? 8.265 15.523 -21.697 1.00 76.62 74 ILE A CA 1
ATOM 604 C C . ILE A 1 74 ? 9.102 14.291 -21.340 1.00 76.62 74 ILE A C 1
ATOM 606 O O . ILE A 1 74 ? 10.290 14.425 -21.053 1.00 76.62 74 ILE A O 1
ATOM 610 N N . LEU A 1 75 ? 8.529 13.088 -21.436 1.00 75.50 75 LEU A N 1
ATOM 611 C CA . LEU A 1 75 ? 9.244 11.837 -21.164 1.00 75.50 75 LEU A CA 1
ATOM 612 C C . LEU A 1 75 ? 10.443 11.647 -22.097 1.00 75.50 75 LEU A C 1
ATOM 614 O O . LEU A 1 75 ? 11.521 11.292 -21.633 1.00 75.50 75 LEU A O 1
ATOM 618 N N . ARG A 1 76 ? 10.304 11.953 -23.392 1.00 81.50 76 ARG A N 1
ATOM 619 C CA . ARG A 1 76 ? 11.414 11.935 -24.361 1.00 81.50 76 ARG A CA 1
ATOM 620 C C . ARG A 1 76 ? 12.504 12.944 -24.013 1.00 81.50 76 ARG A C 1
ATOM 622 O O . ARG A 1 76 ? 13.683 12.626 -24.149 1.00 81.50 76 ARG A O 1
ATOM 629 N N . ALA A 1 77 ? 12.138 14.146 -23.572 1.00 79.81 77 ALA A N 1
ATOM 630 C CA . ALA A 1 77 ? 13.108 15.150 -23.138 1.00 79.81 77 ALA A CA 1
ATOM 631 C C . ALA A 1 77 ? 13.866 14.693 -21.879 1.00 79.81 77 ALA A C 1
ATOM 633 O O . ALA A 1 77 ? 15.093 14.763 -21.838 1.00 79.81 77 ALA A O 1
ATOM 634 N N . LEU A 1 78 ? 13.153 14.140 -20.893 1.00 76.06 78 LEU A N 1
ATOM 635 C CA . LEU A 1 78 ? 13.750 13.548 -19.693 1.00 76.06 78 LEU A CA 1
ATOM 636 C C . LEU A 1 78 ? 14.655 12.357 -20.029 1.00 76.06 78 LEU A C 1
ATOM 638 O O . LEU A 1 78 ? 15.733 12.231 -19.447 1.00 76.06 78 LEU A O 1
ATOM 642 N N . ALA A 1 79 ? 14.247 11.518 -20.984 1.00 80.94 79 ALA A N 1
ATOM 643 C CA . ALA A 1 79 ? 15.034 10.390 -21.464 1.00 80.94 79 ALA A CA 1
ATOM 644 C C . ALA A 1 79 ? 16.358 10.857 -22.060 1.00 80.94 79 ALA A C 1
ATOM 646 O O . ALA A 1 79 ? 17.403 10.397 -21.623 1.00 80.94 79 ALA A O 1
ATOM 647 N N . LYS A 1 80 ? 16.321 11.822 -22.987 1.00 81.88 80 LYS A N 1
ATOM 648 C CA . LYS A 1 80 ? 17.525 12.356 -23.641 1.00 81.88 80 LYS A CA 1
ATOM 649 C C . LYS A 1 80 ? 18.512 12.977 -22.655 1.00 81.88 80 LYS A C 1
ATOM 651 O O . LYS A 1 80 ? 19.713 12.848 -22.854 1.00 81.88 80 LYS A O 1
ATOM 656 N N . ASN A 1 81 ? 18.016 13.616 -21.596 1.00 82.12 81 ASN A N 1
ATOM 657 C CA . ASN A 1 81 ? 18.871 14.250 -20.591 1.00 82.12 81 ASN A CA 1
ATOM 658 C C . ASN A 1 81 ? 19.550 13.241 -19.651 1.00 82.12 81 ASN A C 1
ATOM 660 O O . ASN A 1 81 ? 20.659 13.495 -19.193 1.00 82.12 81 ASN A O 1
ATOM 664 N N . ASN A 1 82 ? 18.900 12.110 -19.354 1.00 82.62 82 ASN A N 1
ATOM 665 C CA . ASN A 1 82 ? 19.393 11.139 -18.368 1.00 82.62 82 ASN A CA 1
ATOM 666 C C . ASN A 1 82 ? 19.967 9.854 -18.999 1.00 82.62 82 ASN A C 1
ATOM 668 O O . ASN A 1 82 ? 20.732 9.139 -18.353 1.00 82.62 82 ASN A O 1
ATOM 672 N N . PHE A 1 83 ? 19.629 9.551 -20.258 1.00 85.06 83 PHE A N 1
ATOM 673 C CA . PHE A 1 83 ? 19.962 8.299 -20.938 1.00 85.06 83 PHE A CA 1
ATOM 674 C C . PHE A 1 83 ? 20.293 8.533 -22.425 1.00 85.06 83 PHE A C 1
ATOM 676 O O . PHE A 1 83 ? 19.435 8.873 -23.233 1.00 85.06 83 PHE A O 1
ATOM 683 N N . HIS A 1 84 ? 21.546 8.286 -22.818 1.00 76.81 84 HIS A N 1
ATOM 684 C CA . HIS A 1 84 ? 22.064 8.610 -24.159 1.00 76.81 84 HIS A CA 1
ATOM 685 C C . HIS A 1 84 ? 21.693 7.592 -25.260 1.00 76.81 84 HIS A C 1
ATOM 687 O O . HIS A 1 84 ? 22.031 7.790 -26.424 1.00 76.81 84 HIS A O 1
ATOM 693 N N . SER A 1 85 ? 21.032 6.481 -24.922 1.00 82.50 85 SER A N 1
ATOM 694 C CA . SER A 1 85 ? 20.785 5.366 -25.858 1.00 82.50 85 SER A CA 1
ATOM 695 C C . SER A 1 85 ? 19.417 4.721 -25.650 1.00 82.50 85 SER A C 1
ATOM 697 O O . SER A 1 85 ? 19.293 3.497 -25.668 1.00 82.50 85 SER A O 1
ATOM 699 N N . ILE A 1 86 ? 18.411 5.556 -25.390 1.00 83.25 86 ILE A N 1
ATOM 700 C CA . ILE A 1 86 ? 17.027 5.120 -25.230 1.00 83.25 86 ILE A CA 1
ATOM 701 C C . ILE A 1 86 ? 16.158 5.811 -26.260 1.00 83.25 86 ILE A C 1
ATOM 703 O O . ILE A 1 86 ? 16.184 7.038 -26.372 1.00 83.25 86 ILE A O 1
ATOM 707 N N . ASP A 1 87 ? 15.352 5.017 -26.952 1.00 83.19 87 ASP A N 1
ATOM 708 C CA . ASP A 1 87 ? 14.230 5.508 -27.731 1.00 83.19 87 ASP A CA 1
ATOM 709 C C . ASP A 1 87 ? 12.914 5.240 -26.993 1.00 83.19 87 ASP A C 1
ATOM 711 O O . ASP A 1 87 ? 12.735 4.212 -26.338 1.00 83.19 87 ASP A O 1
ATOM 715 N N . ILE A 1 88 ? 11.996 6.201 -27.069 1.00 82.12 88 ILE A N 1
ATOM 716 C CA . ILE A 1 88 ?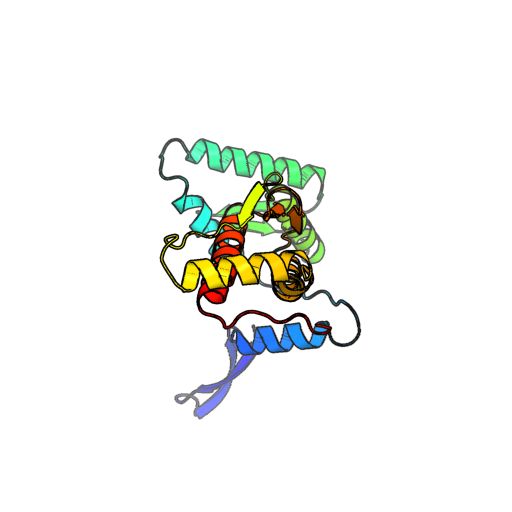 10.668 6.098 -26.464 1.00 82.12 88 ILE A CA 1
ATOM 717 C C . ILE A 1 88 ? 9.638 6.199 -27.575 1.00 82.12 88 ILE A C 1
ATOM 719 O O . ILE A 1 88 ? 9.414 7.271 -28.158 1.00 82.12 88 ILE A O 1
ATOM 723 N N . GLN A 1 89 ? 8.957 5.088 -27.816 1.00 80.94 89 GLN A N 1
ATOM 724 C CA . GLN A 1 89 ? 7.910 4.978 -28.818 1.00 80.94 89 GLN A CA 1
ATOM 725 C C . GLN A 1 89 ? 6.560 4.818 -28.126 1.00 80.94 89 GLN A C 1
ATOM 727 O O . GLN A 1 89 ? 6.409 4.013 -27.211 1.00 80.94 89 GLN A O 1
ATOM 732 N N . LEU A 1 90 ? 5.571 5.602 -28.552 1.00 77.94 90 LEU A N 1
ATOM 733 C CA . LEU A 1 90 ? 4.184 5.408 -28.153 1.00 77.94 90 LEU A CA 1
ATOM 734 C C . LEU A 1 90 ? 3.473 4.727 -29.319 1.00 77.94 90 LEU A C 1
ATOM 736 O O . LEU A 1 90 ? 3.258 5.351 -30.355 1.00 77.94 90 LEU A O 1
ATOM 740 N N . HIS A 1 91 ? 3.117 3.459 -29.148 1.00 76.94 91 HIS A N 1
ATOM 741 C CA . HIS A 1 91 ? 2.332 2.719 -30.133 1.00 76.94 91 HIS A CA 1
ATOM 742 C C . HIS A 1 91 ? 0.931 2.528 -29.595 1.00 76.94 91 HIS A C 1
ATOM 744 O O . HIS A 1 91 ? 0.743 1.737 -28.672 1.00 76.94 91 HIS A O 1
ATOM 750 N N . SER A 1 92 ? -0.053 3.220 -30.177 1.00 72.75 92 SER A N 1
ATOM 751 C CA . SER A 1 92 ? -1.446 3.254 -29.701 1.00 72.75 92 SER A CA 1
ATOM 752 C C . SER A 1 92 ? -1.529 3.625 -28.213 1.00 72.75 92 SER A C 1
ATOM 754 O O . SER A 1 92 ? -1.429 4.795 -27.863 1.00 72.75 92 SER A O 1
ATOM 756 N N . ASP A 1 93 ? -1.599 2.614 -27.350 1.00 67.00 93 ASP A N 1
ATOM 757 C CA . ASP A 1 93 ? -1.713 2.717 -25.901 1.00 67.00 93 ASP A CA 1
ATOM 758 C C . ASP A 1 93 ? -0.544 2.049 -25.174 1.00 67.00 93 ASP A C 1
ATOM 760 O O . ASP A 1 93 ? -0.712 1.524 -24.078 1.00 67.00 93 ASP A O 1
ATOM 764 N N . THR A 1 94 ? 0.630 1.932 -25.790 1.00 65.94 94 THR A N 1
ATOM 765 C CA . THR A 1 94 ? 1.791 1.310 -25.145 1.00 65.94 94 THR A CA 1
ATOM 766 C C . THR A 1 94 ? 3.032 2.161 -25.321 1.00 65.94 94 THR A C 1
ATOM 768 O O . THR A 1 94 ? 3.529 2.342 -26.432 1.00 65.94 94 THR A O 1
ATOM 771 N N . LEU A 1 95 ? 3.538 2.667 -24.193 1.00 77.94 95 LEU A N 1
ATOM 772 C CA . LEU A 1 95 ? 4.840 3.309 -24.116 1.00 77.94 95 LEU A CA 1
ATOM 773 C C . LEU A 1 95 ? 5.914 2.218 -24.093 1.00 77.94 95 LEU A C 1
ATOM 775 O O . LEU A 1 95 ? 6.004 1.441 -23.143 1.00 77.94 95 LEU A O 1
ATOM 779 N N . SER A 1 96 ? 6.706 2.162 -25.154 1.00 80.44 96 SER A N 1
ATOM 780 C CA . SER A 1 96 ? 7.818 1.231 -25.316 1.00 80.44 96 SER A CA 1
ATOM 781 C C . SER A 1 96 ? 9.129 1.985 -25.120 1.00 80.44 96 SER A C 1
ATOM 783 O O . SER A 1 96 ? 9.332 3.044 -25.713 1.00 80.44 96 SER A O 1
ATOM 785 N N . ILE A 1 97 ? 9.991 1.447 -24.257 1.00 84.81 97 ILE A N 1
ATOM 786 C CA . ILE A 1 97 ? 11.331 1.968 -23.974 1.00 84.81 97 ILE A CA 1
ATOM 787 C C . ILE A 1 97 ? 12.326 1.014 -24.634 1.00 84.81 97 ILE A C 1
ATOM 789 O O . ILE A 1 97 ? 12.531 -0.106 -24.161 1.00 84.81 97 ILE A O 1
ATOM 793 N N . GLU A 1 98 ? 12.927 1.445 -25.735 1.00 85.19 98 GLU A N 1
ATOM 794 C CA . GLU A 1 98 ? 13.868 0.652 -26.523 1.00 85.19 98 GLU A CA 1
ATOM 795 C C . GLU A 1 98 ? 15.306 1.085 -26.232 1.00 85.19 98 GLU A C 1
ATOM 797 O O . GLU A 1 98 ? 15.611 2.271 -26.142 1.00 85.19 98 GLU A O 1
ATOM 802 N N . GLY A 1 99 ? 16.199 0.116 -26.045 1.00 86.50 99 GLY A N 1
ATOM 803 C CA . GLY A 1 99 ? 17.584 0.353 -25.647 1.00 86.50 99 GLY A CA 1
ATOM 804 C C . GLY A 1 99 ? 18.249 -0.930 -25.155 1.00 86.50 99 GLY A C 1
ATOM 805 O O . GLY A 1 99 ? 17.647 -2.008 -25.173 1.00 86.50 99 GLY A O 1
ATOM 806 N N . THR A 1 100 ? 19.502 -0.841 -24.705 1.00 88.19 100 THR A N 1
ATOM 807 C CA . THR A 1 100 ? 20.159 -1.995 -24.074 1.00 88.19 100 THR A CA 1
ATOM 808 C C . THR A 1 100 ? 19.437 -2.354 -22.775 1.00 88.19 100 THR A C 1
ATOM 810 O O . THR A 1 100 ? 19.032 -1.471 -22.020 1.00 88.19 100 THR A O 1
ATOM 813 N N . ALA A 1 101 ? 19.290 -3.651 -22.487 1.00 80.56 101 ALA A N 1
ATOM 814 C CA . ALA A 1 101 ? 18.428 -4.138 -21.404 1.00 80.56 101 ALA A CA 1
ATOM 815 C C . ALA A 1 101 ? 18.668 -3.437 -20.051 1.00 80.56 101 ALA A C 1
ATOM 817 O O . ALA A 1 101 ? 17.718 -3.057 -19.371 1.00 80.56 101 ALA A O 1
ATOM 818 N N . GLY A 1 102 ? 19.932 -3.210 -19.679 1.00 81.38 102 GLY A N 1
ATOM 819 C CA . GLY A 1 102 ? 20.271 -2.525 -18.430 1.00 81.38 102 GLY A CA 1
ATOM 820 C C . GLY A 1 102 ? 19.907 -1.036 -18.418 1.00 81.38 102 GLY A C 1
ATOM 821 O O . GLY A 1 102 ? 19.520 -0.509 -17.378 1.00 81.38 102 GLY A O 1
ATOM 822 N N . ILE A 1 103 ? 20.012 -0.355 -19.559 1.00 82.19 103 ILE A N 1
ATOM 823 C CA . ILE A 1 103 ? 19.702 1.073 -19.684 1.00 82.19 103 ILE A CA 1
ATOM 824 C C . ILE A 1 103 ? 18.183 1.283 -19.730 1.00 82.19 103 ILE A C 1
ATOM 826 O O . ILE A 1 103 ? 17.669 2.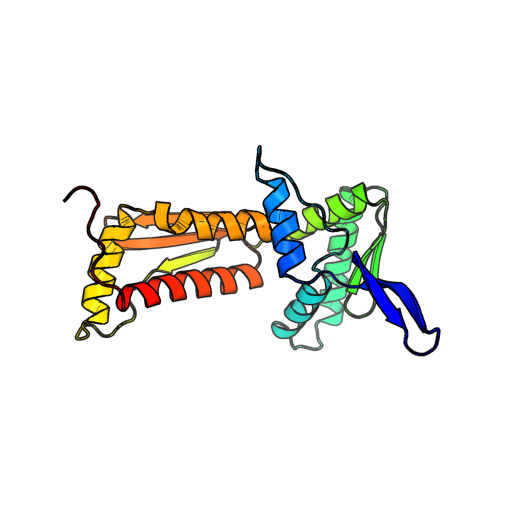119 -18.988 1.00 82.19 103 ILE A O 1
ATOM 830 N N . SER A 1 104 ? 17.457 0.478 -20.512 1.00 83.06 104 SER A N 1
ATOM 831 C CA . SER A 1 104 ? 15.993 0.545 -20.586 1.00 83.06 104 SER A CA 1
ATOM 832 C C . SER A 1 104 ? 15.341 0.280 -19.232 1.00 83.06 104 SER A C 1
ATOM 834 O O . SER A 1 104 ? 14.418 0.992 -18.848 1.00 83.06 104 SER A O 1
ATOM 836 N N . LEU A 1 105 ? 15.863 -0.684 -18.465 1.00 81.62 105 LEU A N 1
ATOM 837 C CA . LEU A 1 105 ? 15.343 -0.993 -17.133 1.00 81.62 105 LEU A CA 1
ATOM 838 C C . LEU A 1 105 ? 15.612 0.140 -16.133 1.00 81.62 105 LEU A C 1
ATOM 840 O O . LEU A 1 105 ? 14.724 0.512 -15.369 1.00 81.62 105 LEU A O 1
ATOM 844 N N . LYS A 1 106 ? 16.806 0.747 -16.167 1.00 82.69 106 LYS A N 1
ATOM 845 C CA . LYS A 1 106 ? 17.113 1.932 -15.347 1.00 82.69 106 LYS A CA 1
ATOM 846 C C . LYS A 1 106 ? 16.208 3.114 -15.682 1.00 82.69 106 LYS A C 1
ATOM 848 O O . LYS A 1 106 ? 15.763 3.805 -14.770 1.00 82.69 106 LYS A O 1
ATOM 853 N N . ALA A 1 107 ? 15.915 3.337 -16.958 1.00 82.25 107 ALA A N 1
ATOM 854 C CA . ALA A 1 107 ? 15.009 4.402 -17.361 1.00 82.25 107 ALA A CA 1
ATOM 855 C C . ALA A 1 107 ? 13.561 4.122 -16.985 1.00 82.25 107 ALA A C 1
ATOM 857 O O . ALA A 1 107 ? 12.885 5.024 -16.506 1.00 82.25 107 ALA A O 1
ATOM 858 N N . GLU A 1 108 ? 13.097 2.879 -17.118 1.00 82.56 108 GLU A N 1
ATOM 859 C CA . GLU A 1 108 ? 11.777 2.492 -16.628 1.00 82.56 108 GLU A CA 1
ATOM 860 C C . GLU A 1 108 ? 11.643 2.778 -15.125 1.00 82.56 108 GLU A C 1
ATOM 862 O O . GLU A 1 108 ? 10.670 3.401 -14.704 1.00 82.56 108 GLU A O 1
ATOM 867 N N . LEU A 1 109 ? 12.634 2.376 -14.322 1.00 80.31 109 LEU A N 1
ATOM 868 C CA . LEU A 1 109 ? 12.670 2.667 -12.887 1.00 80.31 109 LEU A CA 1
ATOM 869 C C . LEU A 1 109 ? 12.665 4.172 -12.613 1.00 80.31 109 LEU A C 1
ATOM 871 O O . LEU A 1 109 ? 11.890 4.640 -11.782 1.00 80.31 109 LEU A O 1
ATOM 875 N N . TYR A 1 110 ? 13.491 4.929 -13.334 1.00 82.88 110 TYR A N 1
ATOM 876 C CA . TYR A 1 110 ? 13.553 6.381 -13.208 1.00 82.88 110 TYR A CA 1
ATOM 877 C C . TYR A 1 110 ? 12.196 7.030 -13.504 1.00 82.88 110 TYR A C 1
ATOM 879 O O . TYR A 1 110 ? 11.701 7.811 -12.696 1.00 82.88 110 TYR A O 1
ATOM 887 N N . PHE A 1 111 ? 11.545 6.674 -14.614 1.00 80.69 111 PHE A N 1
ATOM 888 C CA . PHE A 1 111 ? 10.233 7.227 -14.952 1.00 80.69 111 PHE A CA 1
ATOM 889 C C . PHE A 1 111 ? 9.168 6.834 -13.935 1.00 80.69 111 PHE A C 1
ATOM 891 O O . PHE A 1 111 ? 8.371 7.679 -13.544 1.00 80.69 111 PHE A O 1
ATOM 898 N N . ARG A 1 112 ? 9.178 5.589 -13.446 1.00 75.38 112 ARG A N 1
ATOM 899 C CA . ARG A 1 112 ? 8.263 5.156 -12.380 1.00 75.38 112 ARG A CA 1
ATOM 900 C C . ARG A 1 112 ? 8.427 5.992 -11.114 1.00 75.38 112 ARG A C 1
ATOM 902 O O . ARG A 1 112 ? 7.421 6.393 -10.544 1.00 75.38 112 ARG A O 1
ATOM 909 N N . GLN A 1 113 ? 9.663 6.308 -10.726 1.00 75.69 113 GLN A N 1
ATOM 910 C CA . GLN A 1 113 ? 9.945 7.171 -9.577 1.00 75.69 113 GLN A CA 1
ATOM 911 C C . GLN A 1 113 ? 9.460 8.610 -9.794 1.00 75.69 113 GLN A C 1
ATOM 913 O O . GLN A 1 113 ? 8.918 9.207 -8.868 1.00 75.69 113 GLN A O 1
ATOM 918 N N . GLN A 1 114 ? 9.596 9.156 -11.005 1.00 75.88 114 GLN A N 1
ATOM 919 C CA . GLN A 1 114 ? 9.089 10.496 -11.337 1.00 75.88 114 GLN A CA 1
ATOM 920 C C . GLN A 1 114 ? 7.554 10.564 -11.392 1.00 75.88 114 GLN A C 1
ATOM 922 O O . GLN A 1 114 ? 6.982 11.633 -11.217 1.00 75.88 114 GLN A O 1
ATOM 927 N N . LEU A 1 115 ? 6.885 9.431 -11.629 1.00 74.25 115 LEU A N 1
ATOM 928 C CA . LEU A 1 115 ? 5.422 9.317 -11.614 1.00 74.25 115 LEU A CA 1
ATOM 929 C C . LEU A 1 115 ? 4.845 9.113 -10.207 1.00 74.25 115 LEU A C 1
ATOM 931 O O . LEU A 1 115 ? 3.629 9.008 -10.054 1.00 74.25 115 LEU A O 1
ATOM 935 N N . THR A 1 116 ? 5.695 9.010 -9.187 1.00 77.50 116 THR A N 1
ATOM 936 C CA . THR A 1 116 ? 5.240 8.959 -7.799 1.00 77.50 116 THR A CA 1
ATOM 937 C C . THR A 1 116 ? 4.767 10.352 -7.397 1.00 77.50 116 THR A C 1
ATOM 939 O O . THR A 1 116 ? 5.545 11.303 -7.441 1.00 77.50 116 THR A O 1
ATOM 942 N N . THR A 1 117 ? 3.495 10.478 -7.032 1.00 71.25 117 THR A N 1
ATOM 943 C CA . THR A 1 117 ? 2.894 11.757 -6.641 1.00 71.25 117 THR A CA 1
ATOM 944 C C . THR A 1 117 ? 3.405 12.198 -5.261 1.00 71.25 117 THR A C 1
ATOM 946 O O . THR A 1 117 ? 3.989 11.410 -4.507 1.00 71.25 117 THR A O 1
ATOM 949 N N . GLU A 1 118 ? 3.200 13.477 -4.933 1.00 71.00 118 GLU A N 1
ATOM 950 C CA . GLU A 1 118 ? 3.491 14.063 -3.622 1.00 71.00 118 GLU A CA 1
ATOM 951 C C . GLU A 1 118 ? 2.915 13.242 -2.454 1.00 71.00 118 GLU A C 1
ATOM 953 O O . GLU A 1 118 ? 1.955 12.477 -2.598 1.00 71.00 118 GLU A O 1
ATOM 958 N N . GLN A 1 119 ? 3.516 13.425 -1.271 1.00 75.38 119 GLN A N 1
ATOM 959 C CA . GLN A 1 119 ? 3.097 12.786 -0.023 1.00 75.38 119 GLN A CA 1
ATOM 960 C C . GLN A 1 119 ? 1.595 12.963 0.203 1.00 75.38 119 GLN A C 1
ATOM 962 O O . GLN A 1 119 ? 1.126 14.045 0.543 1.00 75.38 119 GLN A O 1
ATOM 967 N N . SER A 1 120 ? 0.856 11.868 0.052 1.00 88.31 120 SER A N 1
ATOM 968 C CA . SER A 1 120 ? -0.577 11.821 0.306 1.00 88.31 120 SER A CA 1
ATOM 969 C C . SER A 1 120 ? -0.823 11.149 1.649 1.00 88.31 120 SER A C 1
ATOM 971 O O . SER A 1 120 ? -0.224 10.118 1.968 1.00 88.31 120 SER A O 1
ATOM 973 N N . GLU A 1 121 ? -1.705 11.728 2.456 1.00 94.75 121 GLU A N 1
ATOM 974 C CA . GLU A 1 121 ? -1.986 11.255 3.812 1.00 94.75 121 GLU A CA 1
ATOM 975 C C . GLU A 1 121 ? -3.438 10.782 3.928 1.00 94.75 121 GLU A C 1
ATOM 977 O O . GLU A 1 121 ? -4.329 11.260 3.223 1.00 94.75 121 GLU A O 1
ATOM 982 N N . PHE A 1 122 ? -3.688 9.803 4.794 1.00 95.19 122 PHE A N 1
ATOM 983 C CA . PHE A 1 122 ? -5.041 9.448 5.216 1.00 95.19 122 PHE A CA 1
ATOM 984 C C . PHE A 1 122 ? -5.059 8.974 6.667 1.00 95.19 122 PHE A C 1
ATOM 986 O O . PHE A 1 122 ? -4.086 8.410 7.170 1.00 95.19 122 PHE A O 1
ATOM 993 N N . GLU A 1 123 ? -6.193 9.180 7.331 1.00 95.31 123 GLU A N 1
ATOM 994 C CA . GLU A 1 123 ? -6.404 8.749 8.710 1.00 95.31 123 GLU A CA 1
ATOM 995 C C . GLU A 1 123 ? -7.117 7.394 8.777 1.00 95.31 123 GLU A C 1
ATOM 997 O O . GLU A 1 123 ? -7.996 7.067 7.969 1.00 95.31 123 GLU A O 1
ATOM 1002 N N . LEU A 1 124 ? -6.705 6.583 9.752 1.00 94.12 124 LEU A N 1
ATOM 1003 C CA . LEU A 1 124 ? -7.390 5.356 10.134 1.00 94.12 124 LEU A CA 1
ATOM 1004 C C . LEU A 1 124 ? -8.428 5.693 11.203 1.00 94.12 124 LEU A C 1
ATOM 1006 O O . LEU A 1 124 ? -8.094 5.887 12.369 1.00 94.12 124 LEU A O 1
ATOM 1010 N N . GLU A 1 125 ? -9.684 5.757 10.783 1.00 91.81 125 GLU A N 1
ATOM 1011 C CA . GLU A 1 125 ? -10.812 6.152 11.624 1.00 91.81 125 GLU A CA 1
ATOM 1012 C C . GLU A 1 125 ? -11.694 4.949 11.954 1.00 91.81 125 GLU A C 1
ATOM 1014 O O . GLU A 1 125 ? -11.856 4.025 11.145 1.00 91.81 125 GLU A O 1
ATOM 1019 N N . ASN A 1 126 ? -12.343 5.005 13.113 1.00 92.88 126 ASN A N 1
ATOM 1020 C CA . ASN A 1 126 ? -13.458 4.125 13.411 1.00 92.88 126 ASN A CA 1
ATOM 1021 C C . ASN A 1 126 ? -14.715 4.638 12.696 1.00 92.88 126 ASN A C 1
ATOM 1023 O O . ASN A 1 126 ? -15.197 5.727 12.988 1.00 92.88 126 ASN A O 1
ATOM 1027 N N . ARG A 1 127 ? -15.219 3.855 11.739 1.00 93.31 127 ARG A N 1
ATOM 1028 C CA . ARG A 1 127 ? -16.400 4.195 10.926 1.00 93.31 127 ARG A CA 1
ATOM 1029 C C . ARG A 1 127 ? -17.635 3.362 11.272 1.00 93.31 127 ARG A C 1
ATOM 1031 O O . ARG A 1 127 ? -18.585 3.360 10.498 1.00 93.31 127 ARG A O 1
ATOM 1038 N N . PHE A 1 128 ? -17.592 2.605 12.366 1.00 92.81 128 PHE A N 1
ATOM 1039 C CA . PHE A 1 128 ? -18.765 1.900 12.877 1.00 92.81 128 PHE A CA 1
ATOM 1040 C C . PHE A 1 128 ? -19.678 2.866 13.639 1.00 92.81 128 PHE A C 1
ATOM 1042 O O . PHE A 1 128 ? -19.221 3.898 14.129 1.00 92.81 128 PHE A O 1
ATOM 1049 N N . ASP A 1 129 ? -20.953 2.512 13.770 1.00 93.88 129 ASP A N 1
ATOM 1050 C CA . ASP A 1 129 ? -21.897 3.281 14.581 1.00 93.88 129 ASP A CA 1
ATOM 1051 C C . ASP A 1 129 ? -21.541 3.152 16.067 1.00 93.88 129 ASP A C 1
ATOM 1053 O O . ASP A 1 129 ? -21.241 2.052 16.542 1.00 93.88 129 ASP A O 1
ATOM 1057 N N . SER A 1 130 ? -21.592 4.258 16.815 1.00 93.88 130 SER A N 1
ATOM 1058 C CA . SER A 1 130 ? -21.107 4.342 18.205 1.00 93.88 130 SER A CA 1
ATOM 1059 C C . SER A 1 130 ? -21.734 3.328 19.167 1.00 93.88 130 SER A C 1
ATOM 1061 O O . SER A 1 130 ? -21.109 2.954 20.161 1.00 93.88 130 SER A O 1
ATOM 1063 N N . ASP A 1 131 ? -22.945 2.865 18.859 1.00 94.88 131 ASP A N 1
ATOM 1064 C CA . ASP A 1 131 ? -23.729 1.968 19.711 1.00 94.88 131 ASP A CA 1
ATOM 1065 C C . ASP A 1 131 ? -23.423 0.480 19.470 1.00 94.88 131 ASP A C 1
ATOM 1067 O O . ASP A 1 131 ? -23.905 -0.389 20.199 1.00 94.88 131 ASP A O 1
ATOM 1071 N N . THR A 1 132 ? -22.588 0.173 18.474 1.00 95.25 132 THR A N 1
ATOM 1072 C CA . THR A 1 132 ? -22.245 -1.201 18.084 1.00 95.25 132 THR A CA 1
ATOM 1073 C C . THR A 1 132 ? -21.097 -1.776 18.912 1.00 95.25 132 THR A C 1
ATOM 1075 O O . THR A 1 132 ? -20.231 -1.058 19.427 1.00 95.25 132 THR A O 1
ATOM 1078 N N . GLU A 1 133 ? -21.057 -3.104 19.044 1.00 93.75 133 GLU A N 1
ATOM 1079 C CA . GLU A 1 133 ? -19.947 -3.775 19.729 1.00 93.75 133 GLU A CA 1
ATOM 1080 C C . GLU A 1 133 ? -18.656 -3.672 18.902 1.00 93.75 133 GLU A C 1
ATOM 1082 O O . GLU A 1 133 ? -17.567 -3.511 19.451 1.00 93.75 133 GLU A O 1
ATOM 1087 N N . GLU A 1 134 ? -18.779 -3.648 17.576 1.00 95.00 134 GLU A N 1
ATOM 1088 C CA . GLU A 1 134 ? -17.701 -3.420 16.620 1.00 95.00 134 GLU A CA 1
ATOM 1089 C C . GLU A 1 134 ? -17.025 -2.068 16.834 1.00 95.00 134 GLU A C 1
ATOM 1091 O O . GLU A 1 134 ? -15.795 -1.985 16.804 1.00 95.00 134 GLU A O 1
ATOM 1096 N N . TYR A 1 135 ? -17.799 -1.014 17.111 1.00 94.88 135 TYR A N 1
ATOM 1097 C CA . TYR A 1 135 ? -17.238 0.293 17.434 1.00 94.88 135 TYR A CA 1
ATOM 1098 C C . TYR A 1 135 ? -16.400 0.245 18.713 1.00 94.88 135 TYR A C 1
ATOM 1100 O O . TYR A 1 135 ? -15.284 0.776 18.749 1.00 94.88 135 TYR A O 1
ATOM 1108 N N . LYS A 1 136 ? -16.896 -0.415 19.765 1.00 93.69 136 LYS A N 1
ATOM 1109 C CA . LYS A 1 136 ? -16.169 -0.547 21.038 1.00 93.69 136 LYS A CA 1
ATOM 1110 C C . LYS A 1 136 ? -14.905 -1.387 20.868 1.00 93.69 136 LYS A C 1
ATOM 1112 O O . LYS A 1 136 ? -13.845 -1.006 21.372 1.00 93.69 136 LYS A O 1
ATOM 1117 N N . ASN A 1 137 ? -15.000 -2.494 20.133 1.00 93.94 137 ASN A N 1
ATOM 1118 C CA . ASN A 1 137 ? -13.875 -3.373 19.828 1.00 93.94 137 ASN A CA 1
ATOM 1119 C C . ASN A 1 137 ? -12.814 -2.650 19.007 1.00 93.94 137 ASN A C 1
ATOM 1121 O O . ASN A 1 137 ? -11.643 -2.655 19.393 1.00 93.94 137 ASN A O 1
ATOM 1125 N N . LEU A 1 138 ? -13.210 -1.968 17.928 1.00 93.88 138 LEU A N 1
ATOM 1126 C CA . LEU A 1 138 ? -12.273 -1.237 17.088 1.00 93.88 138 LEU A CA 1
ATOM 1127 C C . LEU A 1 138 ? -11.596 -0.106 17.861 1.00 93.88 138 LEU A C 1
ATOM 1129 O O . LEU A 1 138 ? -10.382 0.030 17.774 1.00 93.88 138 LEU A O 1
ATOM 1133 N N . SER A 1 139 ? -12.339 0.657 18.663 1.00 92.88 139 SER A N 1
ATOM 1134 C CA . SER A 1 139 ? -11.766 1.738 19.476 1.00 92.88 139 SER A CA 1
ATOM 1135 C C . SER A 1 139 ? -10.686 1.219 20.433 1.00 92.88 139 SER A C 1
ATOM 1137 O O . SER A 1 139 ? -9.586 1.766 20.479 1.00 92.88 139 SER A O 1
ATOM 1139 N N . ARG A 1 140 ? -10.944 0.102 21.133 1.00 92.06 140 ARG A N 1
ATOM 1140 C CA . ARG A 1 140 ? -9.941 -0.551 21.998 1.00 92.06 140 ARG A CA 1
ATOM 1141 C C . ARG A 1 140 ? -8.751 -1.086 21.196 1.00 92.06 140 ARG A C 1
ATOM 1143 O O . ARG A 1 140 ? -7.602 -0.940 21.612 1.00 92.06 140 ARG A O 1
ATOM 1150 N N . ASN A 1 141 ? -9.011 -1.697 20.041 1.00 92.31 141 ASN A N 1
ATOM 1151 C CA . ASN A 1 141 ? -7.971 -2.256 19.180 1.00 92.31 141 ASN A CA 1
ATOM 1152 C C . ASN A 1 141 ? -7.080 -1.166 18.568 1.00 92.31 141 ASN A C 1
ATOM 1154 O O . ASN A 1 141 ? -5.864 -1.348 18.523 1.00 92.31 141 ASN A O 1
ATOM 1158 N N . LEU A 1 142 ? -7.640 -0.020 18.173 1.00 91.44 142 LEU A N 1
ATOM 1159 C CA . LEU A 1 142 ? -6.879 1.135 17.697 1.00 91.44 142 LEU A CA 1
ATOM 1160 C C . LEU A 1 142 ? -5.953 1.667 18.795 1.00 91.44 142 LEU A C 1
ATOM 1162 O O . LEU A 1 142 ? -4.761 1.829 18.541 1.00 91.44 142 LEU A O 1
ATOM 1166 N N . GLU A 1 143 ? -6.436 1.815 20.034 1.00 90.62 143 GLU A N 1
ATOM 1167 C CA . GLU A 1 143 ? -5.586 2.209 21.170 1.00 90.62 143 GLU A CA 1
ATOM 1168 C C . GLU A 1 143 ? -4.433 1.218 21.422 1.00 90.62 143 GLU A C 1
ATOM 1170 O O . GLU A 1 143 ? -3.312 1.621 21.759 1.00 90.62 143 GLU A O 1
ATOM 1175 N N . SER A 1 144 ? -4.678 -0.085 21.254 1.00 90.19 144 SER A N 1
ATOM 1176 C CA . SER A 1 144 ? -3.633 -1.114 21.334 1.00 90.19 144 SER A CA 1
ATOM 1177 C C . SER A 1 144 ? -2.619 -0.996 20.192 1.00 90.19 144 SER A C 1
ATOM 1179 O O . SER A 1 144 ? -1.410 -1.050 20.432 1.00 90.19 144 SER A O 1
ATOM 1181 N N . ILE A 1 145 ? -3.083 -0.779 18.961 1.00 90.31 145 ILE A N 1
ATOM 1182 C CA . ILE A 1 145 ? -2.238 -0.695 17.762 1.00 90.31 145 ILE A CA 1
ATOM 1183 C C . ILE A 1 145 ? -1.385 0.564 17.735 1.00 90.31 145 ILE A C 1
ATOM 1185 O O . ILE A 1 145 ? -0.253 0.510 17.258 1.00 90.31 145 ILE A O 1
ATOM 1189 N N . MET A 1 146 ? -1.854 1.672 18.305 1.00 89.81 146 MET A N 1
ATOM 1190 C CA . MET A 1 146 ? -1.034 2.878 18.448 1.00 89.81 146 MET A CA 1
ATOM 1191 C C . MET A 1 146 ? 0.284 2.607 19.184 1.00 89.81 146 MET A C 1
ATOM 1193 O O . MET A 1 146 ? 1.294 3.242 18.894 1.00 89.81 146 MET A O 1
ATOM 1197 N N . LYS A 1 147 ? 0.296 1.629 20.099 1.00 88.25 147 LYS A N 1
ATOM 1198 C CA . LYS A 1 147 ? 1.505 1.183 20.811 1.00 88.25 147 LYS A CA 1
ATOM 1199 C C . LYS A 1 147 ? 2.240 0.039 20.107 1.00 88.25 147 LYS A C 1
ATOM 1201 O O . LYS A 1 147 ? 3.343 -0.320 20.505 1.00 88.25 147 LYS A O 1
ATOM 1206 N N . MET A 1 148 ? 1.636 -0.541 19.073 1.00 88.56 148 MET A N 1
ATOM 1207 C CA . MET A 1 148 ? 2.119 -1.705 18.329 1.00 88.56 148 MET A CA 1
ATOM 1208 C C . MET A 1 148 ? 2.138 -1.432 16.819 1.00 88.56 148 MET A C 1
ATOM 1210 O O . MET A 1 148 ? 1.697 -2.256 16.022 1.00 88.56 148 MET A O 1
ATOM 1214 N N . SER A 1 149 ? 2.698 -0.291 16.402 1.00 87.62 149 SER A N 1
ATOM 1215 C CA . SER A 1 149 ? 2.785 0.103 14.982 1.00 87.62 149 SER A CA 1
ATOM 1216 C C . SER A 1 149 ? 3.490 -0.934 14.096 1.00 87.62 149 SER A C 1
ATOM 1218 O O . SER A 1 149 ? 3.264 -0.989 12.888 1.00 87.62 149 SER A O 1
ATOM 1220 N N . HIS A 1 150 ? 4.295 -1.817 14.695 1.00 90.19 150 HIS A N 1
ATOM 1221 C CA . HIS A 1 150 ? 4.939 -2.932 14.009 1.00 90.19 150 HIS A CA 1
ATOM 1222 C C . HIS A 1 150 ? 3.956 -3.917 13.357 1.00 90.19 150 HIS A C 1
ATOM 1224 O O . HIS A 1 150 ? 4.364 -4.630 12.443 1.00 90.19 150 HIS A O 1
ATOM 1230 N N . ILE A 1 151 ? 2.681 -3.937 13.764 1.00 91.56 151 ILE A N 1
ATOM 1231 C CA . ILE A 1 151 ? 1.644 -4.767 13.136 1.00 91.56 151 ILE A CA 1
ATOM 1232 C C . ILE A 1 151 ? 1.461 -4.447 11.645 1.00 91.56 151 ILE A C 1
ATOM 1234 O O . ILE A 1 151 ? 1.100 -5.320 10.862 1.00 91.56 151 ILE A O 1
ATOM 1238 N N . PHE A 1 152 ? 1.780 -3.216 11.231 1.00 94.56 152 PHE A N 1
ATOM 1239 C CA . PHE A 1 152 ? 1.711 -2.793 9.835 1.00 94.56 152 PHE A CA 1
ATOM 1240 C C . PHE A 1 152 ? 2.955 -3.177 9.020 1.00 94.56 152 PHE A C 1
ATOM 1242 O O . PHE A 1 152 ? 2.903 -3.113 7.794 1.00 94.56 152 PHE A O 1
ATOM 1249 N N . LYS A 1 153 ? 4.061 -3.608 9.653 1.00 94.75 153 LYS A N 1
ATOM 1250 C CA . LYS A 1 153 ? 5.330 -3.906 8.957 1.00 94.75 153 LYS A CA 1
ATOM 1251 C C . LYS A 1 153 ? 5.181 -4.885 7.789 1.00 94.75 153 LYS A C 1
ATOM 1253 O O . LYS A 1 153 ? 5.746 -4.588 6.743 1.00 94.75 153 LYS A O 1
ATOM 1258 N N . PRO A 1 154 ? 4.439 -6.007 7.900 1.00 94.25 154 PRO A N 1
ATOM 1259 C CA . PRO A 1 154 ? 4.298 -6.931 6.775 1.00 94.25 154 PRO A CA 1
ATOM 1260 C C . PRO A 1 154 ? 3.623 -6.287 5.558 1.00 94.25 154 PRO A C 1
ATOM 1262 O O . PRO A 1 154 ? 4.038 -6.522 4.426 1.00 94.25 154 PRO A O 1
ATOM 1265 N N . MET A 1 155 ? 2.608 -5.451 5.792 1.00 94.12 155 MET A N 1
ATOM 1266 C CA . MET A 1 155 ? 1.901 -4.735 4.729 1.00 94.12 155 MET A CA 1
ATOM 1267 C C . MET A 1 155 ? 2.787 -3.650 4.110 1.00 94.12 155 MET A C 1
ATOM 1269 O O . MET A 1 155 ? 2.876 -3.575 2.888 1.00 94.12 155 MET A O 1
ATOM 1273 N N . ILE A 1 156 ? 3.483 -2.865 4.940 1.00 95.44 156 ILE A N 1
ATOM 1274 C CA . ILE A 1 156 ? 4.443 -1.844 4.491 1.00 95.44 156 ILE A CA 1
ATOM 1275 C C . ILE A 1 156 ? 5.522 -2.485 3.614 1.00 95.44 156 ILE A C 1
ATOM 1277 O O . ILE A 1 156 ? 5.704 -2.076 2.472 1.00 95.44 156 ILE A O 1
ATOM 1281 N N . TRP A 1 157 ? 6.162 -3.549 4.109 1.00 92.50 157 TRP A N 1
ATOM 1282 C CA . TRP A 1 157 ? 7.233 -4.248 3.403 1.00 92.50 157 TRP A CA 1
ATOM 1283 C C . TRP A 1 157 ? 6.790 -4.771 2.036 1.00 92.50 157 TRP A C 1
ATOM 1285 O O . TRP A 1 157 ? 7.526 -4.647 1.061 1.00 92.50 157 TRP A O 1
ATOM 1295 N N . ARG A 1 158 ? 5.576 -5.327 1.941 1.00 92.19 158 ARG A N 1
ATOM 1296 C CA . ARG A 1 158 ? 5.053 -5.840 0.671 1.00 92.19 158 ARG A CA 1
ATOM 1297 C C . ARG A 1 158 ? 4.892 -4.722 -0.364 1.00 92.19 158 ARG A C 1
ATOM 1299 O O . ARG A 1 158 ? 5.317 -4.889 -1.502 1.00 92.19 158 ARG A O 1
ATOM 1306 N N . TRP A 1 159 ? 4.320 -3.580 0.021 1.00 93.19 159 TRP A N 1
ATOM 1307 C CA . TRP A 1 159 ? 4.144 -2.441 -0.891 1.00 93.19 159 TRP A CA 1
ATOM 1308 C C . TRP A 1 159 ? 5.465 -1.761 -1.264 1.00 93.19 159 TRP A C 1
ATOM 1310 O O . TRP A 1 159 ? 5.652 -1.394 -2.426 1.00 93.19 159 TRP A O 1
ATOM 1320 N N . GLU A 1 160 ? 6.396 -1.657 -0.316 1.00 90.94 160 GLU A N 1
ATOM 1321 C CA . GLU A 1 160 ? 7.749 -1.148 -0.560 1.00 90.94 160 GLU A CA 1
ATOM 1322 C C . GLU A 1 160 ? 8.516 -2.036 -1.546 1.00 90.94 160 GLU A C 1
ATOM 1324 O O . GLU A 1 160 ? 9.102 -1.531 -2.505 1.00 90.94 160 GLU A O 1
ATOM 1329 N N . ALA A 1 161 ? 8.456 -3.359 -1.370 1.00 83.75 161 ALA A N 1
ATOM 1330 C CA . ALA A 1 161 ? 9.170 -4.311 -2.215 1.00 83.75 161 ALA A CA 1
ATOM 1331 C C . ALA A 1 161 ? 8.558 -4.464 -3.619 1.00 83.75 161 ALA A C 1
ATOM 1333 O O . ALA A 1 161 ? 9.288 -4.578 -4.601 1.00 83.75 161 ALA A O 1
ATOM 1334 N N . GLU A 1 162 ? 7.227 -4.495 -3.735 1.00 81.00 162 GLU A N 1
ATOM 1335 C CA . GLU A 1 162 ? 6.558 -4.822 -5.002 1.00 81.00 162 GLU A CA 1
ATOM 1336 C C . GLU A 1 162 ? 6.282 -3.599 -5.883 1.00 81.00 162 GLU A C 1
ATOM 1338 O O . GLU A 1 162 ? 6.219 -3.722 -7.109 1.00 81.00 162 GLU A O 1
ATOM 1343 N N . ARG A 1 163 ? 6.056 -2.427 -5.277 1.00 79.44 163 ARG A N 1
ATOM 1344 C CA . ARG A 1 163 ? 5.456 -1.272 -5.967 1.00 79.44 163 ARG A CA 1
ATOM 1345 C C . ARG A 1 163 ? 6.216 0.031 -5.781 1.00 79.44 163 ARG A C 1
ATOM 1347 O O . ARG A 1 163 ? 5.754 1.053 -6.272 1.00 79.44 163 ARG A O 1
ATOM 1354 N N . GLN A 1 164 ? 7.374 -0.003 -5.115 1.00 80.50 164 GLN A N 1
ATOM 1355 C CA . GLN A 1 164 ? 8.196 1.185 -4.849 1.00 80.50 164 GLN A CA 1
ATOM 1356 C C . GLN A 1 164 ? 7.445 2.278 -4.074 1.00 80.50 164 GLN A C 1
ATOM 1358 O O . GLN A 1 164 ? 7.816 3.449 -4.123 1.00 80.50 164 GLN A O 1
ATOM 1363 N N . ALA A 1 165 ? 6.383 1.907 -3.358 1.00 88.69 165 ALA A N 1
ATOM 1364 C CA . ALA A 1 165 ? 5.670 2.824 -2.489 1.00 88.69 165 ALA A CA 1
ATOM 1365 C C . ALA A 1 165 ? 6.470 3.008 -1.203 1.00 88.69 165 ALA A C 1
ATOM 1367 O O . ALA A 1 165 ? 6.978 2.032 -0.672 1.00 88.69 165 ALA A O 1
ATOM 1368 N N . LYS A 1 166 ? 6.543 4.219 -0.659 1.00 93.56 166 LYS A N 1
ATOM 1369 C CA . LYS A 1 166 ? 7.095 4.465 0.678 1.00 93.56 166 LYS A CA 1
ATOM 1370 C C . LYS A 1 166 ? 5.955 4.781 1.631 1.00 93.56 166 LYS A C 1
ATOM 1372 O O . LYS A 1 166 ? 5.192 5.713 1.377 1.00 93.56 166 LYS A O 1
ATOM 1377 N N . ILE A 1 167 ? 5.833 4.016 2.714 1.00 95.62 167 ILE A N 1
ATOM 1378 C CA . ILE A 1 167 ? 4.706 4.133 3.646 1.00 95.62 167 ILE A CA 1
ATOM 1379 C C . ILE A 1 167 ? 5.228 4.417 5.052 1.00 95.62 167 ILE A C 1
ATOM 1381 O O . ILE A 1 167 ? 5.989 3.637 5.617 1.00 95.62 167 ILE A O 1
ATOM 1385 N N . THR A 1 168 ? 4.758 5.507 5.652 1.00 96.06 168 THR A N 1
ATOM 1386 C CA . THR A 1 168 ? 5.079 5.878 7.033 1.00 96.06 168 THR A CA 1
ATOM 1387 C C . THR A 1 168 ? 3.802 5.912 7.857 1.00 96.06 168 THR A C 1
ATOM 1389 O O . THR A 1 168 ? 2.879 6.665 7.555 1.00 96.06 168 THR A O 1
ATOM 1392 N N . VAL A 1 169 ? 3.750 5.121 8.927 1.00 96.38 169 VAL A N 1
ATOM 1393 C CA . VAL A 1 169 ? 2.612 5.088 9.854 1.00 96.38 169 VAL A CA 1
ATOM 1394 C C . VAL A 1 169 ? 2.964 5.884 11.106 1.00 96.38 169 VAL A C 1
ATOM 1396 O O . VAL A 1 169 ? 3.857 5.492 11.856 1.00 96.38 169 VAL A O 1
ATOM 1399 N N . ASN A 1 170 ? 2.246 6.981 11.339 1.00 95.25 170 ASN A N 1
ATOM 1400 C CA . ASN A 1 170 ? 2.457 7.890 12.460 1.00 95.25 170 ASN A CA 1
ATOM 1401 C C . ASN A 1 170 ? 1.271 7.8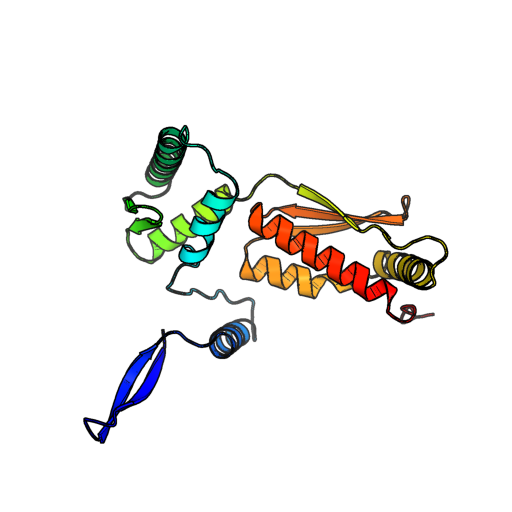02 13.435 1.00 95.25 170 ASN A C 1
ATOM 1403 O O . ASN A 1 170 ? 0.216 8.387 13.174 1.00 95.25 170 ASN A O 1
ATOM 1407 N N . PRO A 1 171 ? 1.400 7.068 14.553 1.00 93.38 171 PRO A N 1
ATOM 1408 C CA . PRO A 1 171 ? 0.391 7.093 15.604 1.00 93.38 171 PRO A CA 1
ATOM 1409 C C . PRO A 1 171 ? 0.449 8.432 16.354 1.00 93.38 171 PRO A C 1
ATOM 1411 O O . PRO A 1 171 ? 1.502 8.815 16.861 1.00 93.38 171 PRO A O 1
ATOM 1414 N N . ASN A 1 172 ? -0.682 9.130 16.463 1.00 90.75 172 ASN A N 1
ATOM 1415 C CA . ASN A 1 172 ? -0.802 10.367 17.233 1.00 90.75 172 ASN A CA 1
ATOM 1416 C C . ASN A 1 172 ? -1.530 10.098 18.556 1.00 90.75 172 ASN A C 1
ATOM 1418 O O . ASN A 1 172 ? -2.756 10.009 18.606 1.00 90.75 172 ASN A O 1
ATOM 1422 N N . THR A 1 173 ? -0.771 9.983 19.648 1.00 85.31 173 THR A N 1
ATOM 1423 C CA . THR A 1 173 ? -1.310 9.693 20.989 1.00 85.31 173 THR A CA 1
ATOM 1424 C C . THR A 1 173 ? -2.280 10.745 21.509 1.00 85.31 173 THR A C 1
ATOM 1426 O O . THR A 1 173 ? -3.153 10.401 22.301 1.00 85.31 173 THR A O 1
ATOM 1429 N N . SER A 1 174 ? -2.149 11.999 21.073 1.00 86.56 174 SER A N 1
ATOM 1430 C CA . SER A 1 174 ? -2.984 13.103 21.550 1.00 86.56 174 SER A CA 1
ATOM 1431 C C . SER A 1 174 ? -4.381 13.061 20.938 1.00 86.56 174 SER A C 1
ATOM 1433 O O . SER A 1 174 ? -5.365 13.253 21.645 1.00 86.56 174 SER A O 1
ATOM 1435 N N . THR A 1 175 ? -4.477 12.778 19.636 1.00 86.06 175 THR A N 1
ATOM 1436 C CA . THR A 1 175 ? -5.764 12.718 18.920 1.00 86.06 175 THR A CA 1
ATOM 1437 C C . THR A 1 175 ? -6.387 11.326 18.905 1.00 86.06 175 THR A C 1
ATOM 1439 O O . THR A 1 175 ? -7.522 11.186 18.471 1.00 86.06 175 THR A O 1
ATOM 1442 N N . LYS A 1 176 ? -5.667 10.300 19.383 1.00 86.44 176 LYS A N 1
ATOM 1443 C CA . LYS A 1 176 ? -6.047 8.879 19.279 1.00 86.44 176 LYS A CA 1
ATOM 1444 C C . LYS A 1 176 ? -6.237 8.378 17.840 1.00 86.44 176 LYS A C 1
ATOM 1446 O O . LYS A 1 176 ? -6.877 7.351 17.628 1.00 86.44 176 LYS A O 1
ATOM 1451 N N . ASN A 1 177 ? -5.613 9.048 16.871 1.00 90.62 177 ASN A N 1
ATOM 1452 C CA . ASN A 1 177 ? -5.680 8.671 15.461 1.00 90.62 177 ASN A CA 1
ATOM 1453 C C . ASN A 1 177 ? -4.340 8.115 14.972 1.00 90.62 177 ASN A C 1
ATOM 1455 O O . ASN 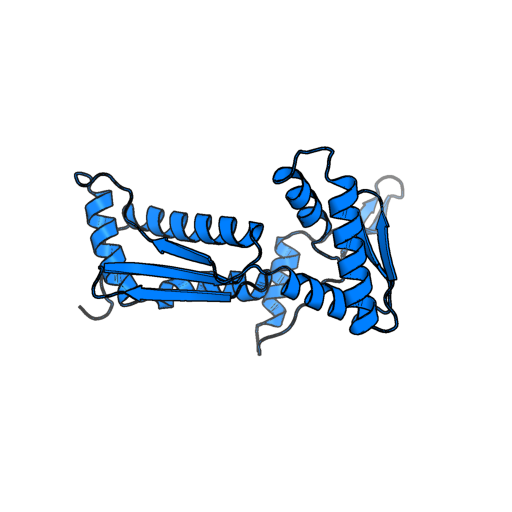A 1 177 ? -3.272 8.383 15.530 1.00 90.62 177 ASN A O 1
ATOM 1459 N N . ILE A 1 178 ? -4.396 7.330 13.899 1.00 94.75 178 ILE A N 1
ATOM 1460 C CA . ILE A 1 178 ? -3.216 6.850 13.183 1.00 94.75 178 ILE A CA 1
ATOM 1461 C C . ILE A 1 178 ? -3.247 7.470 11.791 1.00 94.75 178 ILE A C 1
ATOM 1463 O O . ILE A 1 178 ? -4.153 7.187 11.007 1.00 94.75 178 ILE A O 1
ATOM 1467 N N . THR A 1 179 ? -2.247 8.291 11.482 1.00 95.94 179 THR A N 1
ATOM 1468 C CA . THR A 1 179 ? -2.089 8.906 10.162 1.00 95.94 179 THR A CA 1
ATOM 1469 C C . THR A 1 179 ? -1.102 8.083 9.346 1.00 95.94 179 THR A C 1
ATOM 1471 O O . THR A 1 179 ? 0.012 7.798 9.794 1.00 95.94 179 THR A O 1
ATOM 1474 N N . VAL A 1 180 ? -1.498 7.694 8.139 1.00 96.62 180 VAL A N 1
ATOM 1475 C CA . VAL A 1 180 ? -0.650 6.961 7.198 1.00 96.62 180 VAL A CA 1
ATOM 1476 C C . VAL A 1 180 ? -0.233 7.920 6.094 1.00 96.62 180 VAL A C 1
ATOM 1478 O O . VAL A 1 180 ? -1.078 8.426 5.358 1.00 96.62 180 VAL A O 1
ATOM 1481 N N . LYS A 1 181 ? 1.073 8.168 5.984 1.00 96.44 181 LYS A N 1
ATOM 1482 C CA . LYS A 1 181 ? 1.671 8.927 4.883 1.00 96.44 181 LYS A CA 1
ATOM 1483 C C . LYS A 1 181 ? 2.152 7.956 3.819 1.00 96.44 181 LYS A C 1
ATOM 1485 O O . LYS A 1 181 ? 2.867 7.005 4.136 1.00 96.44 181 LYS A O 1
ATOM 1490 N N . VAL A 1 182 ? 1.787 8.206 2.572 1.00 95.12 182 VAL A N 1
ATOM 1491 C CA . VAL A 1 182 ? 2.129 7.356 1.434 1.00 95.12 182 VAL A CA 1
ATOM 1492 C C . VAL A 1 182 ? 2.761 8.211 0.346 1.00 95.12 182 VAL A C 1
ATOM 1494 O O . VAL A 1 182 ? 2.206 9.224 -0.067 1.00 95.12 182 VAL A O 1
ATOM 1497 N N . VAL A 1 183 ? 3.923 7.775 -0.128 1.00 92.25 183 VAL A N 1
ATOM 1498 C CA . VAL A 1 183 ? 4.528 8.242 -1.377 1.00 92.25 183 VAL A CA 1
ATOM 1499 C C . VAL A 1 183 ? 4.410 7.086 -2.353 1.00 92.25 183 VAL A C 1
ATOM 1501 O O . VAL A 1 183 ? 5.152 6.109 -2.259 1.00 92.25 183 VAL A O 1
ATOM 1504 N N . ALA A 1 184 ? 3.407 7.151 -3.218 1.00 89.69 184 ALA A N 1
ATOM 1505 C CA . ALA A 1 184 ? 3.119 6.134 -4.217 1.00 89.69 184 ALA A CA 1
ATOM 1506 C C . ALA A 1 184 ? 2.459 6.789 -5.434 1.00 89.69 184 ALA A C 1
ATOM 1508 O O . ALA A 1 184 ? 2.127 7.972 -5.424 1.00 89.69 184 ALA A O 1
ATOM 1509 N N . ARG A 1 185 ? 2.255 6.005 -6.487 1.00 84.69 185 ARG A N 1
ATOM 1510 C CA . ARG A 1 185 ? 1.419 6.407 -7.623 1.00 84.69 185 ARG A CA 1
ATOM 1511 C C . ARG A 1 185 ? -0.041 6.444 -7.188 1.00 84.69 185 ARG A C 1
ATOM 1513 O O . ARG A 1 185 ? -0.426 5.645 -6.340 1.00 84.69 185 ARG A O 1
ATOM 1520 N N . ASP A 1 186 ? -0.868 7.272 -7.816 1.00 82.75 186 ASP A N 1
ATOM 1521 C CA . ASP A 1 186 ? -2.278 7.444 -7.419 1.00 82.75 186 ASP A CA 1
ATOM 1522 C C . ASP A 1 186 ? -3.069 6.123 -7.382 1.00 82.75 186 ASP A C 1
ATOM 1524 O O . ASP A 1 186 ? -3.835 5.858 -6.454 1.00 82.75 186 ASP A O 1
ATOM 1528 N N . SER A 1 187 ? -2.840 5.246 -8.363 1.00 83.75 187 SER A N 1
ATOM 1529 C CA . SER A 1 187 ? -3.474 3.922 -8.416 1.00 83.75 187 SER A CA 1
ATOM 1530 C C . SER A 1 187 ? -3.030 3.013 -7.267 1.00 83.75 187 SER A C 1
ATOM 1532 O O . SER A 1 187 ? -3.849 2.306 -6.678 1.00 83.75 187 SER A O 1
ATOM 1534 N N . ASP A 1 188 ? -1.745 3.045 -6.915 1.00 90.12 188 ASP A N 1
ATOM 1535 C CA . ASP A 1 188 ? -1.205 2.297 -5.783 1.00 90.12 188 ASP A CA 1
ATOM 1536 C C . ASP A 1 188 ? -1.664 2.914 -4.452 1.00 90.12 188 ASP A C 1
ATOM 1538 O O . ASP A 1 188 ? -2.007 2.172 -3.536 1.00 90.12 188 ASP A O 1
ATOM 1542 N N . TYR A 1 189 ? -1.768 4.244 -4.353 1.00 92.06 189 TYR A N 1
ATOM 1543 C CA . TYR A 1 189 ? -2.283 4.953 -3.179 1.00 92.06 189 TYR A CA 1
ATOM 1544 C C . TYR A 1 189 ? -3.700 4.497 -2.818 1.00 92.06 189 TYR A C 1
ATOM 1546 O O . TYR A 1 189 ? -3.946 4.125 -1.669 1.00 92.06 189 TYR A O 1
ATOM 1554 N N . GLU A 1 190 ? -4.623 4.456 -3.784 1.00 91.50 190 GLU A N 1
ATOM 1555 C CA . GLU A 1 190 ? -5.997 4.016 -3.517 1.00 91.50 190 GLU A CA 1
ATOM 1556 C C . GLU A 1 190 ? -6.061 2.536 -3.107 1.00 91.50 190 GLU A C 1
ATOM 1558 O O . GLU A 1 190 ? -6.827 2.167 -2.210 1.00 91.50 190 GLU A O 1
ATOM 1563 N N . ASN A 1 191 ? -5.202 1.686 -3.678 1.00 94.06 191 ASN A N 1
ATOM 1564 C CA . ASN A 1 191 ? -5.096 0.286 -3.268 1.00 94.06 191 ASN A CA 1
ATOM 1565 C C . ASN A 1 191 ? -4.536 0.134 -1.844 1.00 94.06 191 ASN A C 1
ATOM 1567 O O . ASN A 1 191 ? -5.109 -0.606 -1.040 1.00 94.06 191 ASN A O 1
ATOM 1571 N N . ILE A 1 192 ? -3.470 0.868 -1.508 1.00 95.38 192 ILE A N 1
ATOM 1572 C CA . ILE A 1 192 ? -2.873 0.909 -0.165 1.00 95.38 192 ILE A CA 1
ATOM 1573 C C . ILE A 1 192 ? -3.924 1.376 0.845 1.00 95.38 192 ILE A C 1
ATOM 1575 O O . ILE A 1 192 ? -4.189 0.703 1.841 1.00 95.38 192 ILE A O 1
ATOM 1579 N N . LYS A 1 193 ? -4.593 2.494 0.567 1.00 95.94 193 LYS A N 1
ATOM 1580 C CA . LYS A 1 193 ? -5.653 3.057 1.409 1.00 95.94 193 LYS A CA 1
ATOM 1581 C C . LYS A 1 193 ? -6.795 2.071 1.627 1.00 95.94 193 LYS A C 1
ATOM 1583 O O . LYS A 1 193 ? -7.244 1.894 2.762 1.00 95.94 193 LYS A O 1
ATOM 1588 N N . LYS A 1 194 ? -7.257 1.402 0.568 1.00 95.88 194 LYS A N 1
ATOM 1589 C CA . LYS A 1 194 ? -8.301 0.374 0.653 1.00 95.88 194 LYS A CA 1
ATOM 1590 C C . LYS A 1 194 ? -7.872 -0.793 1.536 1.00 95.88 194 LYS A C 1
ATOM 1592 O O . LYS A 1 194 ? -8.675 -1.260 2.344 1.00 95.88 194 LYS A O 1
ATOM 1597 N N . GLU A 1 195 ? -6.636 -1.259 1.412 1.00 96.62 195 GLU A N 1
ATOM 1598 C CA . GLU A 1 195 ? -6.136 -2.368 2.220 1.00 96.62 195 GLU A CA 1
ATOM 1599 C C . GLU A 1 195 ? -5.990 -1.990 3.695 1.00 96.62 195 GLU A C 1
ATOM 1601 O O . GLU A 1 195 ? -6.517 -2.701 4.548 1.00 96.62 195 GLU A O 1
ATOM 1606 N N . PHE A 1 196 ? -5.375 -0.843 4.002 1.00 96.44 196 PHE A N 1
ATOM 1607 C CA . PHE A 1 196 ? -5.271 -0.342 5.374 1.00 96.44 196 PHE A CA 1
ATOM 1608 C C . PHE A 1 196 ? -6.657 -0.192 6.017 1.00 96.44 196 PHE A C 1
ATOM 1610 O O . PHE A 1 196 ? -6.871 -0.647 7.140 1.00 96.44 196 PHE A O 1
ATOM 1617 N N . LYS A 1 197 ? -7.634 0.372 5.293 1.00 95.69 197 LYS A N 1
ATOM 1618 C CA . LYS A 1 197 ? -9.024 0.469 5.769 1.00 95.69 197 LYS A CA 1
ATOM 1619 C C . LYS A 1 197 ? -9.681 -0.896 5.954 1.00 95.69 197 LYS A C 1
ATOM 1621 O O . LYS A 1 197 ? -10.432 -1.079 6.907 1.00 95.69 197 LYS A O 1
ATOM 1626 N N . SER A 1 198 ? -9.404 -1.854 5.073 1.00 95.69 198 SER A N 1
ATOM 1627 C CA . SER A 1 198 ? -9.934 -3.218 5.187 1.00 95.69 198 SER A CA 1
ATOM 1628 C C . SER A 1 198 ? -9.364 -3.934 6.410 1.00 95.69 198 SER A C 1
ATOM 1630 O O . SER A 1 198 ? -10.113 -4.576 7.142 1.00 95.69 198 SER A O 1
ATOM 1632 N N . PHE A 1 199 ? -8.068 -3.763 6.677 1.00 95.06 199 PHE A N 1
ATOM 1633 C CA . PHE A 1 199 ? -7.421 -4.267 7.883 1.00 95.06 199 PHE A CA 1
ATOM 1634 C C . PHE A 1 199 ? -8.031 -3.644 9.143 1.00 95.06 199 PHE A C 1
ATOM 1636 O O . PHE A 1 199 ? -8.443 -4.368 10.042 1.00 95.06 199 PHE A O 1
ATOM 1643 N N . VAL A 1 200 ? -8.184 -2.317 9.183 1.00 93.31 200 VAL A N 1
ATOM 1644 C CA . VAL A 1 200 ? -8.828 -1.616 10.308 1.00 93.31 200 VAL A CA 1
ATOM 1645 C C . VAL A 1 200 ? -10.268 -2.077 10.513 1.00 93.31 200 VAL A C 1
ATOM 1647 O O . VAL A 1 200 ? -10.683 -2.323 11.639 1.00 93.31 200 VAL A O 1
ATOM 1650 N N . ARG A 1 201 ? -11.029 -2.271 9.436 1.00 93.75 201 ARG A N 1
ATOM 1651 C CA . ARG A 1 201 ? -12.389 -2.805 9.527 1.00 93.75 201 ARG A CA 1
ATOM 1652 C C . ARG A 1 201 ? -12.409 -4.224 10.098 1.00 93.75 201 ARG A C 1
ATOM 1654 O O . ARG A 1 201 ? -13.244 -4.507 10.950 1.00 93.75 201 ARG A O 1
ATOM 1661 N N . TRP A 1 202 ? -11.497 -5.096 9.663 1.00 94.62 202 TRP A N 1
ATOM 1662 C CA . TRP A 1 202 ? -11.359 -6.456 10.198 1.00 94.62 202 TRP A CA 1
ATOM 1663 C C . TRP A 1 202 ? -11.139 -6.448 11.716 1.00 94.62 202 TRP A C 1
ATOM 1665 O O . TRP A 1 202 ? -11.743 -7.248 12.424 1.00 94.62 202 TRP A O 1
ATOM 1675 N N . LEU A 1 203 ? -10.384 -5.478 12.237 1.00 91.94 203 LEU A N 1
ATOM 1676 C CA . LEU A 1 203 ? -10.160 -5.330 13.676 1.00 91.94 203 LEU A CA 1
ATOM 1677 C C . LEU A 1 203 ? -11.410 -5.018 14.496 1.00 91.94 203 LEU A C 1
ATOM 1679 O O . LEU A 1 203 ? -11.420 -5.333 15.683 1.00 91.94 203 LEU A O 1
ATOM 1683 N N . GLY A 1 204 ? -12.446 -4.415 13.909 1.00 91.62 204 GLY A N 1
ATOM 1684 C CA . GLY A 1 204 ? -13.720 -4.204 14.606 1.00 91.62 204 GLY A CA 1
ATOM 1685 C C . GLY A 1 204 ? -14.431 -5.514 14.946 1.00 91.62 204 GLY A C 1
ATOM 1686 O O . GLY A 1 204 ? -15.117 -5.601 15.959 1.00 91.62 204 GLY A O 1
ATOM 1687 N N . TYR A 1 205 ? -14.193 -6.559 14.151 1.00 92.81 205 TYR A N 1
ATOM 1688 C CA . TYR A 1 205 ? -14.756 -7.897 14.345 1.00 92.81 205 TYR A CA 1
ATOM 1689 C C . TYR A 1 205 ? -13.853 -8.826 15.168 1.00 92.81 205 TYR A C 1
ATOM 1691 O O . TYR A 1 205 ? -14.228 -9.962 15.458 1.00 92.81 205 TYR A O 1
ATOM 1699 N N . CYS A 1 206 ? -12.656 -8.373 15.539 1.00 90.31 206 CYS A N 1
ATOM 1700 C CA . CYS A 1 206 ? -11.714 -9.160 16.322 1.00 90.31 206 CYS A CA 1
ATOM 1701 C C . CYS A 1 206 ? -11.941 -8.978 17.822 1.00 90.31 206 CYS A C 1
ATOM 1703 O O . CYS A 1 206 ? -12.242 -7.882 18.299 1.00 90.31 206 CYS A O 1
ATOM 1705 N N . ALA A 1 207 ? -11.683 -10.046 18.579 1.00 85.81 207 ALA A N 1
ATOM 1706 C CA . ALA A 1 207 ? -11.536 -9.948 20.025 1.00 85.81 207 ALA A CA 1
ATOM 1707 C C . ALA A 1 207 ? -10.462 -8.905 20.383 1.00 85.81 207 ALA A C 1
ATOM 1709 O O . ALA A 1 207 ? -9.483 -8.726 19.652 1.00 85.81 207 ALA A O 1
ATOM 1710 N N . VAL A 1 208 ? -10.653 -8.224 21.516 1.00 80.06 208 VAL A N 1
ATOM 1711 C CA . VAL A 1 208 ? -9.763 -7.147 21.965 1.00 80.06 208 VAL A CA 1
ATOM 1712 C C . VAL A 1 208 ? -8.319 -7.645 22.040 1.00 80.06 208 VAL A C 1
ATOM 1714 O O . VAL A 1 208 ? -8.016 -8.586 22.780 1.00 80.06 208 VAL A O 1
ATOM 1717 N N . MET A 1 209 ? -7.418 -6.993 21.301 1.00 80.12 209 MET A N 1
ATOM 1718 C CA . MET A 1 209 ? -5.990 -7.284 21.355 1.00 80.12 209 MET A CA 1
ATOM 1719 C C . MET A 1 209 ? -5.456 -6.954 22.744 1.00 80.12 209 MET A C 1
ATOM 1721 O O . MET A 1 209 ? -5.347 -5.784 23.127 1.00 80.12 209 MET A O 1
ATOM 1725 N N . ARG A 1 210 ? -5.096 -7.997 23.493 1.00 75.56 210 ARG A N 1
ATOM 1726 C CA . ARG A 1 210 ? -4.376 -7.851 24.756 1.00 75.56 210 ARG A CA 1
ATOM 1727 C C . ARG A 1 210 ? -2.919 -7.530 24.469 1.00 75.56 210 ARG A C 1
ATOM 1729 O O . ARG A 1 210 ? -2.334 -8.044 23.515 1.00 75.56 210 ARG A O 1
ATOM 1736 N N . ARG A 1 211 ? -2.327 -6.668 25.293 1.00 68.31 211 ARG A N 1
ATOM 1737 C CA . ARG A 1 211 ? -0.887 -6.434 25.213 1.00 68.31 211 ARG A CA 1
ATOM 1738 C C . ARG A 1 211 ? -0.178 -7.691 25.724 1.00 68.31 211 ARG A C 1
ATOM 1740 O O . ARG A 1 211 ? -0.649 -8.264 26.701 1.00 68.31 211 ARG A O 1
ATOM 1747 N N . PRO A 1 212 ? 0.958 -8.089 25.130 1.00 58.59 212 PRO A N 1
ATOM 1748 C CA . PRO A 1 212 ? 1.712 -9.255 25.594 1.00 58.59 212 PRO A CA 1
ATOM 1749 C C . PRO A 1 212 ? 2.153 -9.176 27.068 1.00 58.59 212 PRO A C 1
ATOM 1751 O O . PRO A 1 212 ? 2.449 -10.206 27.656 1.00 58.59 212 PRO A O 1
ATOM 1754 N N . ASN A 1 213 ? 2.180 -7.973 27.662 1.00 58.81 213 ASN A N 1
ATOM 1755 C CA . ASN A 1 213 ? 2.724 -7.710 29.000 1.00 58.81 213 ASN A CA 1
ATOM 1756 C C . ASN A 1 213 ? 1.713 -7.037 29.952 1.00 58.81 213 ASN A C 1
ATOM 1758 O O . ASN A 1 213 ? 2.100 -6.199 30.766 1.00 58.81 213 ASN A O 1
ATOM 1762 N N . THR A 1 214 ? 0.421 -7.337 29.813 1.00 52.06 214 THR A N 1
ATOM 1763 C CA . THR A 1 214 ? -0.617 -6.974 30.799 1.00 52.06 214 THR A CA 1
ATOM 1764 C C . THR A 1 214 ? -1.298 -8.217 31.314 1.00 52.06 214 THR A C 1
ATOM 1766 O O . THR A 1 214 ? -1.657 -9.042 30.443 1.00 52.06 214 THR A O 1
#

Sequence (214 aa):
MLNIPVYDPESKRTVLQEDRATESTIKQRLGRLGRTQPGEYYSLKSPLKQELHYMKQFFPDPSRNNTIDQAVKILRALAKNNFHSIDIQLHSDTLSIEGTAGISLKAELYFRQQLTTEQSEFELENRFDSDTEEYKNLSRNLESIMKMSHIFKPMIWRWEAERQAKITVNPNTSTKNITVKVVARDSDYENIKKEFKSFVRWLGYCAVMRRPNT

Radius of gyration: 22.83 Å; chains: 1; bounding box: 46×55×63 Å

pLDDT: mean 79.31, std 15.92, range [37.81, 96.62]

Secondary structure (DSSP, 8-state):
-EEEEEEETTTTEEEEEEEPPPHHHHHHHHHHHTSSS------SS-THHHHHHHHHHT---GGGHHHHHHHHHHHHHHHHHH-TT-EEEEETTEEEEES-HHHHHHHHHHHHHHTPPS-EEEEE---S-TTSHHHHHHHHHHHHHHT-GGGGHHHHHHHHHHH--EEEEEEETTTTEEEEEEES-HHHHHHHHHHHHHHHHHHHTSPP---TT-

Foldseek 3Di:
DFQDFDQDPVVRDTGGDDDDDDPVVVVVVVVVQPPPHNGDDDDLDDPQVVVLVVVCVVDPDPVCVVVVVVVQVVLVVVCVVPPVFWDWDDDPRDTDIDGDSVRSVVSVVVVQLVLFDPWDKDKQDQPDDCPDLLSVQLLLQLLVCLVVVVVCVVVQVVCCRPFVKHWDWHQDPVVSMIMIIIRGHPVVVVVSVVVSNVVSSVRSVDDRDDDPPD